Protein 7X8U (pdb70)

InterPro domains:
  IPR002182 NB-ARC [PF00931] (538-708)
  IPR027417 P-loop containing nucleoside triphosphate hydrolase [G3DSA:3.40.50.300] (518-683)
  IPR027417 P-loop containing nucleoside triphosphate hydrolase [SSF52540] (520-788)
  IPR032675 Leucine-rich repeat domain superfamily [G3DSA:3.80.10.10] (896-1218)
  IPR036388 Winged helix-like DNA-binding domain superfamily [G3DSA:1.10.10.10] (774-867)
  IPR038005 Virus X resistance protein-like, coiled-coil domain [cd14798] (388-504)
  IPR042197 Apoptotic protease-activating factors, helical domain [G3DSA:1.10.8.430] (689-773)
  IPR044974 Disease resistance protein, plants [PTHR23155] (418-1189)
  IPR055414 Disease resistance R13L4/SHOC-2-like, LRR domain [PF23598] (918-1209)
  IPR058922 Disease resistance protein, winged helix domain [PF23559] (791-862)

Structure (mmCIF, N/CA/C/O backbone):
data_7X8U
#
_entry.id   7X8U
#
_cell.length_a   81.530
_cell.length_b   81.530
_cell.length_c   98.445
_cell.angle_alpha   90.000
_cell.angle_beta   90.000
_cell.angle_gamma   120.000
#
_symmetry.space_group_name_H-M   'P 31 1 2'
#
loop_
_atom_site.group_PDB
_atom_site.id
_atom_site.type_symbol
_atom_site.label_atom_id
_atom_site.label_alt_id
_atom_site.label_comp_id
_atom_site.label_asym_id
_atom_site.label_entity_id
_atom_site.label_seq_id
_atom_site.pdbx_PDB_ins_code
_atom_site.Cartn_x
_atom_site.Cartn_y
_atom_site.Cartn_z
_atom_site.occupancy
_atom_site.B_iso_or_equiv
_atom_site.auth_seq_id
_atom_site.auth_comp_id
_atom_site.auth_asym_id
_atom_site.auth_atom_id
_atom_site.pdbx_PDB_model_num
ATOM 1 N N . SER A 1 1 ? 9.87100 -34.47300 -3.24000 1.000 95.43517 5 SER A N 1
ATOM 2 C CA . SER A 1 1 ? 9.81100 -34.65200 -1.79800 1.000 95.04604 5 SER A CA 1
ATOM 3 C C . SER A 1 1 ? 11.20900 -34.81900 -1.22700 1.000 94.88353 5 SER A C 1
ATOM 4 O O . SER A 1 1 ? 11.38200 -35.35300 -0.13600 1.000 95.26044 5 SER A O 1
ATOM 7 N N . MET A 1 2 ? 12.20700 -34.35300 -1.97400 1.000 98.93312 6 MET A N 1
ATOM 8 C CA . MET A 1 2 ? 13.59200 -34.52700 -1.55300 1.000 95.08492 6 MET A CA 1
ATOM 9 C C . MET A 1 2 ? 13.98500 -33.49600 -0.50300 1.000 94.20702 6 MET A C 1
ATOM 10 O O . MET A 1 2 ? 14.44100 -33.84700 0.59000 1.000 84.38774 6 MET A O 1
ATOM 15 N N . ALA A 1 3 ? 13.80900 -32.21300 -0.82200 1.000 95.33325 7 ALA A N 1
ATOM 16 C CA . ALA A 1 3 ? 14.22500 -31.15900 0.09400 1.000 83.51900 7 ALA A CA 1
ATOM 17 C C . ALA A 1 3 ? 13.39700 -31.16200 1.36700 1.000 76.57034 7 ALA A C 1
ATOM 18 O O . ALA A 1 3 ? 13.86200 -30.68200 2.40400 1.000 80.97608 7 ALA A O 1
ATOM 20 N N . GLU A 1 4 ? 12.17700 -31.69200 1.31100 1.000 70.69728 8 GLU A N 1
ATOM 21 C CA . GLU A 1 4 ? 11.36600 -31.79000 2.51700 1.000 75.88340 8 GLU A CA 1
ATOM 22 C C . GLU A 1 4 ? 12.01600 -32.71600 3.53100 1.000 80.51700 8 GLU A C 1
ATOM 23 O O . GLU A 1 4 ? 12.02200 -32.43200 4.73300 1.000 79.94909 8 GLU A O 1
ATOM 29 N N . ASN A 1 5 ? 12.56900 -33.83500 3.06200 1.000 82.09849 9 ASN A N 1
ATOM 30 C CA . ASN A 1 5 ? 13.24400 -34.76300 3.96000 1.000 79.39217 9 ASN A CA 1
ATOM 31 C C . ASN A 1 5 ? 14.43100 -34.09800 4.63800 1.000 79.18676 9 ASN A C 1
ATOM 32 O O . ASN A 1 5 ? 14.59400 -34.18600 5.86000 1.000 81.03114 9 ASN A O 1
ATOM 37 N N . GLU A 1 6 ? 15.27600 -33.42600 3.85600 1.000 69.97954 10 GLU A N 1
ATOM 38 C CA . GLU A 1 6 ? 16.45200 -32.78400 4.42800 1.000 74.07893 10 GLU A CA 1
ATOM 39 C C . GLU A 1 6 ? 16.06800 -31.66300 5.37900 1.000 83.90402 10 GLU A C 1
ATOM 40 O O . GLU A 1 6 ? 16.70500 -31.48900 6.42400 1.000 84.14893 10 GLU A O 1
ATOM 46 N N . ILE A 1 7 ? 15.02000 -30.91300 5.05100 1.000 78.32568 11 ILE A N 1
ATOM 47 C CA . ILE A 1 7 ? 14.56300 -29.85100 5.93500 1.000 74.12039 11 ILE A CA 1
ATOM 48 C C . ILE A 1 7 ? 14.05500 -30.43300 7.24600 1.000 74.25375 11 ILE A C 1
ATOM 49 O O . ILE A 1 7 ? 14.39500 -29.95000 8.33000 1.000 71.22763 11 ILE A O 1
ATOM 54 N N . GLU A 1 8 ? 13.23400 -31.48000 7.16900 1.000 75.03577 12 GLU A N 1
ATOM 55 C CA . GLU A 1 8 ? 12.69000 -32.07200 8.38200 1.000 79.20687 12 GLU A CA 1
ATOM 56 C C . GLU A 1 8 ? 13.78400 -32.68300 9.24100 1.000 83.63712 12 GLU A C 1
ATOM 57 O O . GLU A 1 8 ? 13.71600 -32.61600 10.47200 1.000 82.81878 12 GLU A O 1
ATOM 63 N N . GLU A 1 9 ? 14.81200 -33.25400 8.62200 1.000 82.44715 13 GLU A N 1
ATOM 64 C CA . GLU A 1 9 ? 15.88200 -33.82900 9.42100 1.000 82.59465 13 GLU A CA 1
ATOM 65 C C . GLU A 1 9 ? 16.78300 -32.76100 10.02300 1.000 79.89441 13 GLU A C 1
ATOM 66 O O . GLU A 1 9 ? 17.27400 -32.93700 11.14100 1.000 82.99790 13 GLU A O 1
ATOM 72 N N . MET A 1 10 ? 16.99400 -31.64200 9.33000 1.000 81.51897 14 MET A N 1
ATOM 73 C CA . MET A 1 10 ? 17.70800 -30.53900 9.96200 1.000 73.89810 14 MET A CA 1
ATOM 74 C C . MET A 1 10 ? 16.89800 -29.95300 11.11100 1.000 75.98928 14 MET A C 1
ATOM 75 O O . MET A 1 10 ? 17.46000 -29.54800 12.13400 1.000 79.10168 14 MET A O 1
ATOM 80 N N . LEU A 1 11 ? 15.57400 -29.92200 10.97100 1.000 70.98747 15 LEU A N 1
ATOM 81 C CA . LEU A 1 11 ? 14.73300 -29.47300 12.07300 1.000 67.79227 15 LEU A CA 1
ATOM 82 C C . LEU A 1 11 ? 14.83400 -30.42100 13.25900 1.000 79.36538 15 LEU A C 1
ATOM 83 O O . LEU A 1 11 ? 14.89600 -29.98200 14.41100 1.000 82.48374 15 LEU A O 1
ATOM 88 N N . GLU A 1 12 ? 14.85200 -31.72800 12.99400 1.000 87.63163 16 GLU A N 1
ATOM 89 C CA . GLU A 1 12 ? 14.99800 -32.69900 14.07400 1.000 89.12311 16 GLU A CA 1
ATOM 90 C C . GLU A 1 12 ? 16.35900 -32.57500 14.74600 1.000 78.98580 16 GLU A C 1
ATOM 91 O O . GLU A 1 12 ? 16.47100 -32.70300 15.97000 1.000 76.34746 16 GLU A O 1
ATOM 97 N N . HIS A 1 13 ? 17.40500 -32.32400 13.96000 1.000 70.70286 17 HIS A N 1
ATOM 98 C CA . HIS A 1 13 ? 18.72700 -32.11700 14.53800 1.000 77.93963 17 HIS A CA 1
ATOM 99 C C . HIS A 1 13 ? 18.75100 -30.88300 15.42500 1.000 87.56742 17 HIS A C 1
ATOM 100 O O . HIS A 1 13 ? 19.33200 -30.90400 16.51400 1.000 88.18157 17 HIS A O 1
ATOM 107 N N . LEU A 1 14 ? 18.13500 -29.79100 14.97100 1.000 87.53913 18 LEU A N 1
ATOM 108 C CA . LEU A 1 14 ? 18.07500 -28.59200 15.79600 1.000 80.03423 18 LEU A CA 1
ATOM 109 C C . LEU A 1 14 ? 17.25700 -28.82800 17.05600 1.000 81.57589 18 LEU A C 1
ATOM 110 O O . LEU A 1 14 ? 17.58400 -28.28800 18.11700 1.000 86.58966 18 LEU A O 1
ATOM 115 N N . ARG A 1 15 ? 16.20300 -29.63700 16.96200 1.000 80.68365 19 ARG A N 1
ATOM 116 C CA . ARG A 1 15 ? 15.42300 -29.97700 18.14500 1.000 85.83989 19 ARG A CA 1
ATOM 117 C C . ARG A 1 15 ? 16.25700 -30.77200 19.13700 1.000 89.21058 19 ARG A C 1
ATOM 118 O O . ARG A 1 15 ? 16.19300 -30.53500 20.34800 1.000 90.06107 19 ARG A O 1
ATOM 126 N N . ARG A 1 16 ? 17.04300 -31.72500 18.64000 1.000 90.34270 20 ARG A N 1
ATOM 127 C CA . ARG A 1 16 ? 17.93200 -32.48100 19.51200 1.000 94.32958 20 ARG A CA 1
ATOM 128 C C . ARG A 1 16 ? 18.96600 -31.57000 20.16000 1.000 91.79047 20 ARG A C 1
ATOM 129 O O . ARG A 1 16 ? 19.26200 -31.70300 21.35200 1.000 95.74519 20 ARG A O 1
ATOM 137 N N . ILE A 1 17 ? 19.52100 -30.63500 19.39000 1.000 89.79239 21 ILE A N 1
ATOM 138 C CA . ILE A 1 17 ? 20.50200 -29.70100 19.93100 1.000 91.16992 21 ILE A CA 1
ATOM 139 C C . ILE A 1 17 ? 19.87700 -28.81500 20.99800 1.000 92.29639 21 ILE A C 1
ATOM 140 O O . ILE A 1 17 ? 20.53500 -28.45500 21.98100 1.000 94.69413 21 ILE A O 1
ATOM 145 N N . LYS A 1 18 ? 18.60700 -28.45400 20.83800 1.000 85.83891 22 LYS A N 1
ATOM 146 C CA . LYS A 1 18 ? 17.94100 -27.67200 21.87200 1.000 87.13415 22 LYS A CA 1
ATOM 147 C C . LYS A 1 18 ? 17.59500 -28.54100 23.07300 1.000 89.80484 22 LYS A C 1
ATOM 148 O O . LYS A 1 18 ? 17.88600 -28.17800 24.21800 1.000 86.57823 22 LYS A O 1
ATOM 154 N N . SER A 1 19 ? 16.98900 -29.70100 22.83200 1.000 97.52963 23 SER A N 1
ATOM 155 C CA . SER A 1 19 ? 16.61000 -30.59300 23.91900 1.000 94.97438 23 SER A CA 1
ATOM 156 C C . SER A 1 19 ? 17.84500 -31.24300 24.51800 1.000 101.23242 23 SER A C 1
ATOM 157 O O . SER A 1 19 ? 18.25700 -32.32300 24.08700 1.000 116.08183 23 SER A O 1
ATOM 160 N N . GLY A 1 20 ? 18.44400 -30.59200 25.50600 1.000 101.87305 24 GLY A N 1
ATOM 161 C CA . GLY A 1 20 ? 19.62600 -31.12800 26.14500 1.000 104.20544 24 GLY A CA 1
ATOM 162 C C . GLY A 1 20 ? 20.90400 -30.52900 25.60400 1.000 106.64386 24 GLY A C 1
ATOM 163 O O . GLY A 1 20 ? 21.12400 -30.50900 24.39100 1.000 99.02127 24 GLY A O 1
ATOM 164 N N . GLY A 1 21 ? 21.75700 -30.04200 26.49700 1.000 110.92411 25 GLY A N 1
ATOM 165 C CA . GLY A 1 21 ? 22.99500 -29.41600 26.08600 1.000 106.05725 25 GLY A CA 1
ATOM 166 C C . GLY A 1 21 ? 23.07300 -27.97000 26.52000 1.000 104.82847 25 GLY A C 1
ATOM 167 O O . GLY A 1 21 ? 22.08900 -27.23400 26.41800 1.000 98.46222 25 GLY A O 1
ATOM 168 N N . ASP A 1 22 ? 24.23100 -27.55500 27.02200 1.000 115.12413 26 ASP A N 1
ATOM 169 C CA . ASP A 1 22 ? 24.39800 -26.17400 27.44200 1.000 111.23149 26 ASP A CA 1
ATOM 170 C C . ASP A 1 22 ? 24.65700 -25.28700 26.23500 1.000 110.36054 26 ASP A C 1
ATOM 171 O O . ASP A 1 22 ? 25.66000 -25.44100 25.53400 1.000 111.46879 26 ASP A O 1
ATOM 176 N N . LEU A 1 23 ? 23.74200 -24.35700 25.99900 1.000 108.10644 27 LEU A N 1
ATOM 177 C CA . LEU A 1 23 ? 23.89600 -23.35300 24.96200 1.000 103.59023 27 LEU A CA 1
ATOM 178 C C . LEU A 1 23 ? 23.31900 -22.05600 25.49100 1.000 95.49660 27 LEU A C 1
ATOM 179 O O . LEU A 1 23 ? 22.23200 -22.06000 26.07300 1.000 92.80824 27 LEU A O 1
ATOM 184 N N . ASP A 1 24 ? 24.05600 -20.96500 25.30900 1.000 96.88279 28 ASP A N 1
ATOM 185 C CA . ASP A 1 24 ? 23.59400 -19.65900 25.74900 1.000 103.19764 28 ASP A CA 1
ATOM 186 C C . ASP A 1 24 ? 22.23600 -19.36000 25.13500 1.000 100.28707 28 ASP A C 1
ATOM 187 O O . ASP A 1 24 ? 21.90400 -19.89000 24.07100 1.000 100.13032 28 ASP A O 1
ATOM 192 N N . TRP A 1 25 ? 21.43900 -18.53300 25.81000 1.000 92.24399 29 TRP A N 1
ATOM 193 C CA . TRP A 1 25 ? 20.14000 -18.16500 25.26500 1.000 91.30372 29 TRP A CA 1
ATOM 194 C C . TRP A 1 25 ? 20.28300 -17.59700 23.86200 1.000 92.24949 29 TRP A C 1
ATOM 195 O O . TRP A 1 25 ? 19.48700 -17.91300 22.97200 1.000 89.95131 29 TRP A O 1
ATOM 206 N N . LEU A 1 26 ? 21.31400 -16.77900 23.64200 1.000 88.52245 30 LEU A N 1
ATOM 207 C CA . LEU A 1 26 ? 21.50300 -16.13100 22.35100 1.000 93.96508 30 LEU A CA 1
ATOM 208 C C . LEU A 1 26 ? 21.69800 -17.15100 21.24100 1.000 92.16451 30 LEU A C 1
ATOM 209 O O . LEU A 1 26 ? 21.15200 -16.99200 20.14000 1.000 92.25094 30 LEU A O 1
ATOM 214 N N . ASP A 1 27 ? 22.47200 -18.19900 21.51200 1.000 91.05410 31 ASP A N 1
ATOM 215 C CA . ASP A 1 27 ? 22.71000 -19.21800 20.50400 1.000 91.83466 31 ASP A CA 1
ATOM 216 C C . ASP A 1 27 ? 21.41300 -19.89800 20.09800 1.000 87.33156 31 ASP A C 1
ATOM 217 O O . ASP A 1 27 ? 21.14700 -20.07800 18.90600 1.000 88.01791 31 ASP A O 1
ATOM 222 N N . ILE A 1 28 ? 20.56900 -20.25400 21.06700 1.000 83.88355 32 ILE A N 1
ATOM 223 C CA . ILE A 1 28 ? 19.31900 -20.90000 20.68600 1.000 82.28505 32 ILE A CA 1
ATOM 224 C C . ILE A 1 28 ? 18.32300 -19.91200 20.11000 1.000 83.90197 32 ILE A C 1
ATOM 225 O O . ILE A 1 28 ? 17.38800 -20.32800 19.42400 1.000 85.93584 32 ILE A O 1
ATOM 230 N N . LEU A 1 29 ? 18.51000 -18.61100 20.33200 1.000 84.13736 33 LEU A N 1
ATOM 231 C CA . LEU A 1 29 ? 17.71500 -17.63400 19.59900 1.000 80.77465 33 LEU A CA 1
ATOM 232 C C . LEU A 1 29 ? 18.08600 -17.63700 18.12400 1.000 76.90350 33 LEU A C 1
ATOM 233 O O . LEU A 1 29 ? 17.20600 -17.62000 17.25200 1.000 80.47015 33 LEU A O 1
ATOM 238 N N . ARG A 1 30 ? 19.38500 -17.64900 17.82700 1.000 79.72774 34 ARG A N 1
ATOM 239 C CA . ARG A 1 30 ? 19.81400 -17.83100 16.44200 1.000 80.60656 34 ARG A CA 1
ATOM 240 C C . ARG A 1 30 ? 19.27400 -19.13800 15.87300 1.000 78.24071 34 ARG A C 1
ATOM 241 O O . ARG A 1 30 ? 18.87800 -19.20400 14.70300 1.000 75.54317 34 ARG A O 1
ATOM 249 N N . ILE A 1 31 ? 19.24400 -20.18800 16.69300 1.000 74.32077 35 ILE A N 1
ATOM 250 C CA . ILE A 1 31 ? 18.72200 -21.47700 16.24700 1.000 71.58284 35 ILE A CA 1
ATOM 251 C C . ILE A 1 31 ? 17.23900 -21.37300 15.92000 1.000 74.98732 35 ILE A C 1
ATOM 252 O O . ILE A 1 31 ? 16.76000 -21.94900 14.93600 1.000 75.78146 35 ILE A O 1
ATOM 257 N N . GLU A 1 32 ? 16.48700 -20.64600 16.74700 1.000 77.39342 36 GLU A N 1
ATOM 258 C CA . GLU A 1 32 ? 15.06700 -20.44600 16.48900 1.000 72.23486 36 GLU A CA 1
ATOM 259 C C . GLU A 1 32 ? 14.84800 -19.69200 15.18800 1.000 61.85275 36 GLU A C 1
ATOM 260 O O . GLU A 1 32 ? 13.97600 -20.05200 14.39000 1.000 63.45025 36 GLU A O 1
ATOM 266 N N . GLU A 1 33 ? 15.61800 -18.62700 14.96900 1.000 60.92187 37 GLU A N 1
ATOM 267 C CA . GLU A 1 33 ? 15.51000 -17.90000 13.70900 1.000 73.74854 37 GLU A CA 1
ATOM 268 C C . GLU A 1 33 ? 15.80000 -18.81300 12.52900 1.000 73.35087 37 GLU A C 1
ATOM 269 O O . GLU A 1 33 ? 15.09200 -18.78200 11.51400 1.000 72.99033 37 GLU A O 1
ATOM 275 N N . LEU A 1 34 ? 16.83400 -19.64300 12.65100 1.000 68.97199 38 LEU A N 1
ATOM 276 C CA . LEU A 1 34 ? 17.17800 -20.54800 11.56400 1.000 62.08537 38 LEU A CA 1
ATOM 277 C C . LEU A 1 34 ? 16.05900 -21.54200 11.28900 1.000 65.02428 38 LEU A C 1
ATOM 278 O O . LEU A 1 34 ? 15.73100 -21.80500 10.12900 1.000 65.83236 38 LEU A O 1
ATOM 283 N N . GLU A 1 35 ? 15.45900 -22.11000 12.33200 1.000 59.63752 39 GLU A N 1
ATOM 284 C CA . GLU A 1 35 ? 14.39900 -23.07500 12.07200 1.000 63.23813 39 GLU A CA 1
ATOM 285 C C . GLU A 1 35 ? 13.12600 -22.40500 11.57500 1.000 71.07949 39 GLU A C 1
ATOM 286 O O . GLU A 1 35 ? 12.34900 -23.04100 10.85800 1.000 68.68244 39 GLU A O 1
ATOM 292 N N . MET A 1 36 ? 12.91400 -21.12900 11.89200 1.000 72.83562 40 MET A N 1
ATOM 293 C CA . MET A 1 36 ? 11.83500 -20.38700 11.24700 1.000 62.45735 40 MET A CA 1
ATOM 294 C C . MET A 1 36 ? 12.09300 -20.24900 9.75300 1.000 64.48607 40 MET A C 1
ATOM 295 O O . MET A 1 36 ? 11.19900 -20.48000 8.92700 1.000 66.59032 40 MET A O 1
ATOM 300 N N . VAL A 1 37 ? 13.31800 -19.85900 9.39700 1.000 61.68647 41 VAL A N 1
ATOM 301 C CA . VAL A 1 37 ? 13.73200 -19.81200 7.99500 1.000 60.21664 41 VAL A CA 1
ATOM 302 C C . VAL A 1 37 ? 13.46800 -21.15100 7.32000 1.000 62.24269 41 VAL A C 1
ATOM 303 O O . VAL A 1 37 ? 12.96600 -21.22500 6.19100 1.000 63.69542 41 VAL A O 1
ATOM 307 N N . LEU A 1 38 ? 13.80500 -22.23300 8.01600 1.000 63.65218 42 LEU A N 1
ATOM 308 C CA . LEU A 1 38 ? 13.66000 -23.55900 7.43400 1.000 61.77340 42 LEU A CA 1
ATOM 309 C C . LEU A 1 38 ? 12.19700 -23.93400 7.25700 1.000 60.91696 42 LEU A C 1
ATOM 310 O O . LEU A 1 38 ? 11.83900 -24.58800 6.27900 1.000 61.92023 42 LEU A O 1
ATOM 315 N N . ARG A 1 39 ? 11.33300 -23.52900 8.18500 1.000 61.01481 43 ARG A N 1
ATOM 316 C CA . ARG A 1 39 ? 9.90800 -23.78900 8.00300 1.000 67.23188 43 ARG A CA 1
ATOM 317 C C . ARG A 1 39 ? 9.35000 -23.02500 6.80900 1.000 65.15109 43 ARG A C 1
ATOM 318 O O . ARG A 1 39 ? 8.53200 -23.56200 6.04300 1.000 72.09099 43 ARG A O 1
ATOM 326 N N . VAL A 1 40 ? 9.78700 -21.78100 6.62500 1.000 57.94389 44 VAL A N 1
ATOM 327 C CA . VAL A 1 40 ? 9.36700 -21.01400 5.45500 1.000 64.89748 44 VAL A CA 1
ATOM 328 C C . VAL A 1 40 ? 9.77700 -21.73400 4.17800 1.000 60.40462 44 VAL A C 1
ATOM 329 O O . VAL A 1 40 ? 8.95600 -21.99100 3.28500 1.000 63.46669 44 VAL A O 1
ATOM 333 N N . PHE A 1 41 ? 11.06000 -22.06700 4.07400 1.000 59.05765 45 PHE A N 1
ATOM 334 C CA . PHE A 1 41 ? 11.53200 -22.75400 2.88100 1.000 63.60780 45 PHE A CA 1
ATOM 335 C C . PHE A 1 41 ? 10.87700 -24.11500 2.72500 1.000 61.67620 45 PHE A C 1
ATOM 336 O O . PHE A 1 41 ? 10.72800 -24.60500 1.60500 1.000 62.47117 45 PHE A O 1
ATOM 344 N N . ARG A 1 42 ? 10.45700 -24.73000 3.82700 1.000 61.79772 46 ARG A N 1
ATOM 345 C CA . ARG A 1 42 ? 9.74200 -25.99200 3.73900 1.000 64.48005 46 ARG A CA 1
ATOM 346 C C . ARG A 1 42 ? 8.41600 -25.81000 3.03500 1.000 66.11157 46 ARG A C 1
ATOM 347 O O . ARG A 1 42 ? 8.04600 -26.60600 2.16700 1.000 74.83720 46 ARG A O 1
ATOM 355 N N . THR A 1 43 ? 7.67900 -24.76600 3.41000 1.000 72.82118 47 THR A N 1
ATOM 356 C CA . THR A 1 43 ? 6.44700 -24.45200 2.69300 1.000 69.14705 47 THR A CA 1
ATOM 357 C C . THR A 1 43 ? 6.72400 -24.19700 1.21800 1.000 67.87248 47 THR A C 1
ATOM 358 O O . THR A 1 43 ? 5.99400 -24.68600 0.34400 1.000 63.88383 47 THR A O 1
ATOM 362 N N . PHE A 1 44 ? 7.78300 -23.44000 0.92800 1.000 64.17089 48 PHE A N 1
ATOM 363 C CA . PHE A 1 44 ? 8.14500 -23.17800 -0.46200 1.000 65.55770 48 PHE A CA 1
ATOM 364 C C . PHE A 1 44 ? 8.34600 -24.47500 -1.23600 1.000 73.69732 48 PHE A C 1
ATOM 365 O O . PHE A 1 44 ? 7.75600 -24.67400 -2.30200 1.000 75.31691 48 PHE A O 1
ATOM 373 N N . THR A 1 45 ? 9.17900 -25.37400 -0.71300 1.000 77.03484 49 THR A N 1
ATOM 374 C CA . THR A 1 45 ? 9.42000 -26.63800 -1.40300 1.000 74.61055 49 THR A CA 1
ATOM 375 C C . THR A 1 45 ? 8.15700 -27.47800 -1.50500 1.000 71.35263 49 THR A C 1
ATOM 376 O O . THR A 1 45 ? 7.98400 -28.21200 -2.48100 1.000 82.37927 49 THR A O 1
ATOM 380 N N . LYS A 1 46 ? 7.27300 -27.39500 -0.51500 1.000 64.66264 50 LYS A N 1
ATOM 381 C CA . LYS A 1 46 ? 6.03300 -28.15400 -0.58900 1.000 69.37554 50 LYS A CA 1
ATOM 382 C C . LYS A 1 46 ? 5.14600 -27.66600 -1.72200 1.000 77.51307 50 LYS A C 1
ATOM 383 O O . LYS A 1 46 ? 4.50000 -28.47900 -2.39100 1.000 77.45139 50 LYS A O 1
ATOM 389 N N . TYR A 1 47 ? 5.10600 -26.35200 -1.96400 1.000 83.83278 51 TYR A N 1
ATOM 390 C CA . TYR A 1 47 ? 4.21400 -25.80100 -2.97700 1.000 70.59880 51 TYR A CA 1
ATOM 391 C C . TYR A 1 47 ? 4.96500 -25.14500 -4.12900 1.000 77.70805 51 TYR A C 1
ATOM 392 O O . TYR A 1 47 ? 4.44000 -24.21800 -4.74800 1.000 80.20803 51 TYR A O 1
ATOM 401 N N . ASN A 1 48 ? 6.17500 -25.60600 -4.44200 1.000 83.68194 52 ASN A N 1
ATOM 402 C CA . ASN A 1 48 ? 6.92000 -25.01300 -5.54500 1.000 78.82202 52 ASN A CA 1
ATOM 403 C C . ASN A 1 48 ? 6.38800 -25.44200 -6.90400 1.000 83.20317 52 ASN A C 1
ATOM 404 O O . ASN A 1 48 ? 6.54400 -24.70000 -7.87800 1.000 89.83788 52 ASN A O 1
ATOM 409 N N . ASP A 1 49 ? 5.76100 -26.61400 -6.99700 1.000 87.97360 53 ASP A N 1
ATOM 410 C CA . ASP A 1 49 ? 5.26900 -27.08000 -8.28600 1.000 85.09359 53 ASP A CA 1
ATOM 411 C C . ASP A 1 49 ? 4.13100 -26.22500 -8.81800 1.000 88.86508 53 ASP A C 1
ATOM 412 O O . ASP A 1 49 ? 3.77100 -26.35700 -9.99000 1.000 92.79413 53 ASP A O 1
ATOM 417 N N . VAL A 1 50 ? 3.55000 -25.35900 -7.98600 1.000 92.26172 54 VAL A N 1
ATOM 418 C CA . VAL A 1 50 ? 2.49700 -24.45800 -8.42900 1.000 88.17721 54 VAL A CA 1
ATOM 419 C C . VAL A 1 50 ? 2.96500 -23.01700 -8.51500 1.000 81.46258 54 VAL A C 1
ATOM 420 O O . VAL A 1 50 ? 2.18900 -22.15000 -8.93000 1.000 84.55773 54 VAL A O 1
ATOM 424 N N . LEU A 1 51 ? 4.20600 -22.73100 -8.13600 1.000 80.13113 55 LEU A N 1
ATOM 425 C CA . LEU A 1 51 ? 4.77900 -21.40000 -8.31500 1.000 81.54885 55 LEU A CA 1
ATOM 426 C C . LEU A 1 51 ? 5.36900 -21.34900 -9.71300 1.000 89.13863 55 LEU A C 1
ATOM 427 O O . LEU A 1 51 ? 6.56400 -21.55600 -9.91500 1.000 93.81360 55 LEU A O 1
ATOM 432 N N . LEU A 1 52 ? 4.51900 -21.06400 -10.69300 1.000 96.32172 56 LEU A N 1
ATOM 433 C CA . LEU A 1 52 ? 4.91300 -21.09900 -12.09700 1.000 100.39002 56 LEU A CA 1
ATOM 434 C C . LEU A 1 52 ? 5.01500 -19.69000 -12.65500 1.000 99.21566 56 LEU A C 1
ATOM 435 O O . LEU A 1 52 ? 3.98800 -19.08400 -12.99300 1.000 93.68147 56 LEU A O 1
ATOM 440 N N . PRO A 1 53 ? 6.21000 -19.12100 -12.76900 1.000 103.07374 57 PRO A N 1
ATOM 441 C CA . PRO A 1 53 ? 6.35100 -17.86400 -13.50500 1.000 111.10962 57 PRO A CA 1
ATOM 442 C C . PRO A 1 53 ? 6.14300 -18.08500 -14.99400 1.000 121.88277 57 PRO A C 1
ATOM 443 O O . PRO A 1 53 ? 6.20400 -19.20700 -15.50000 1.000 123.54540 57 PRO A O 1
ATOM 447 N N . ASP A 1 54 ? 5.89500 -16.98600 -15.70100 1.000 127.66615 58 ASP A N 1
ATOM 448 C CA . ASP A 1 54 ? 5.62600 -17.03300 -17.13200 1.000 135.00651 58 ASP A CA 1
ATOM 449 C C . ASP A 1 54 ? 6.88900 -17.04600 -17.97700 1.000 133.26122 58 ASP A C 1
ATOM 450 O O . ASP A 1 54 ? 7.02500 -17.89100 -18.86500 1.000 133.98871 58 ASP A O 1
ATOM 455 N N . SER A 1 55 ? 7.81700 -16.13100 -17.72300 1.000 133.48131 59 SER A N 1
ATOM 456 C CA . SER A 1 55 ? 9.08400 -16.06600 -18.43700 1.000 135.03580 59 SER A CA 1
ATOM 457 C C . SER A 1 55 ? 10.18000 -16.54700 -17.50100 1.000 138.93105 59 SER A C 1
ATOM 458 O O . SER A 1 55 ? 10.43000 -15.92200 -16.46700 1.000 137.38592 59 SER A O 1
ATOM 461 N N . LEU A 1 56 ? 10.83500 -17.65200 -17.86000 1.000 141.11526 60 LEU A N 1
ATOM 462 C CA . LEU A 1 56 ? 11.85300 -18.19200 -16.96700 1.000 138.59824 60 LEU A CA 1
ATOM 463 C C . LEU A 1 56 ? 13.06100 -17.27700 -16.82600 1.000 140.63769 60 LEU A C 1
ATOM 464 O O . LEU A 1 56 ? 13.93600 -17.56600 -16.00700 1.000 137.04477 60 LEU A O 1
ATOM 469 N N . VAL A 1 57 ? 13.14400 -16.18700 -17.59500 1.000 143.16106 61 VAL A N 1
ATOM 470 C CA . VAL A 1 57 ? 14.07800 -15.12000 -17.26500 1.000 143.50450 61 VAL A CA 1
ATOM 471 C C . VAL A 1 57 ? 13.72600 -14.47500 -15.93200 1.000 143.82510 61 VAL A C 1
ATOM 472 O O . VAL A 1 57 ? 14.62100 -13.99400 -15.22400 1.000 140.45174 61 VAL A O 1
ATOM 476 N N . GLU A 1 58 ? 12.44800 -14.48500 -15.54600 1.000 142.60489 62 GLU A N 1
ATOM 477 C CA . GLU A 1 58 ? 12.08600 -14.15500 -14.17400 1.000 139.94905 62 GLU A CA 1
ATOM 478 C C . GLU A 1 58 ? 12.56200 -15.23600 -13.21100 1.000 135.39324 62 GLU A C 1
ATOM 479 O O . GLU A 1 58 ? 12.96600 -14.93400 -12.08300 1.000 128.52331 62 GLU A O 1
ATOM 485 N N . LEU A 1 59 ? 12.53000 -16.50000 -13.64700 1.000 137.72539 63 LEU A N 1
ATOM 486 C CA . LEU A 1 59 ? 13.07100 -17.58100 -12.83000 1.000 135.42426 63 LEU A CA 1
ATOM 487 C C . LEU A 1 59 ? 14.56500 -17.40700 -12.60800 1.000 131.52585 63 LEU A C 1
ATOM 488 O O . LEU A 1 59 ? 15.08400 -17.81300 -11.56600 1.000 124.05547 63 LEU A O 1
ATOM 493 N N . THR A 1 60 ? 15.26800 -16.81000 -13.57100 1.000 132.65123 64 THR A N 1
ATOM 494 C CA . THR A 1 60 ? 16.69400 -16.55200 -13.41900 1.000 134.13905 64 THR A CA 1
ATOM 495 C C . THR A 1 60 ? 16.96000 -15.68300 -12.19800 1.000 134.48698 64 THR A C 1
ATOM 496 O O . THR A 1 60 ? 17.72900 -16.05200 -11.30200 1.000 130.64946 64 THR A O 1
ATOM 500 N N . LYS A 1 61 ? 16.31400 -14.52100 -12.14400 1.000 136.06087 65 LYS A N 1
ATOM 501 C CA . LYS A 1 61 ? 16.48800 -13.64000 -11.00400 1.000 135.58161 65 LYS A CA 1
ATOM 502 C C . LYS A 1 61 ? 15.86100 -14.18800 -9.73100 1.000 131.81738 65 LYS A C 1
ATOM 503 O O . LYS A 1 61 ? 16.36700 -13.89800 -8.64700 1.000 129.59572 65 LYS A O 1
ATOM 509 N N . ARG A 1 62 ? 14.79700 -14.99000 -9.82500 1.000 126.23653 66 ARG A N 1
ATOM 510 C CA . ARG A 1 62 ? 14.26200 -15.62900 -8.62600 1.000 120.46785 66 ARG A CA 1
ATOM 511 C C . ARG A 1 62 ? 15.27600 -16.59100 -8.02700 1.000 117.62879 66 ARG A C 1
ATOM 512 O O . ARG A 1 62 ? 15.46400 -16.63700 -6.80800 1.000 110.32743 66 ARG A O 1
ATOM 520 N N . ALA A 1 63 ? 15.92800 -17.38500 -8.87600 1.000 122.65576 67 ALA A N 1
ATOM 521 C CA . ALA A 1 63 ? 16.98000 -18.27300 -8.40400 1.000 116.50104 67 ALA A CA 1
ATOM 522 C C . ALA A 1 63 ? 18.14000 -17.48000 -7.83000 1.000 119.69266 67 ALA A C 1
ATOM 523 O O . ALA A 1 63 ? 18.70700 -17.85700 -6.80000 1.000 114.18916 67 ALA A O 1
ATOM 525 N N . LYS A 1 64 ? 18.50800 -16.37700 -8.48500 1.000 125.24304 68 LYS A N 1
ATOM 526 C CA . LYS A 1 64 ? 19.53800 -15.49500 -7.94200 1.000 126.62377 68 LYS A CA 1
ATOM 527 C C . LYS A 1 64 ? 19.17700 -15.03500 -6.53500 1.000 121.98691 68 LYS A C 1
ATOM 528 O O . LYS A 1 64 ? 19.99200 -15.12200 -5.60600 1.000 117.31425 68 LYS A O 1
ATOM 534 N N . LEU A 1 65 ? 17.95200 -14.53200 -6.37200 1.000 119.47516 69 LEU A N 1
ATOM 535 C CA . LEU A 1 65 ? 17.46800 -14.08700 -5.07200 1.000 118.18865 69 LEU A CA 1
ATOM 536 C C . LEU A 1 65 ? 17.54300 -15.20300 -4.04400 1.000 111.74917 69 LEU A C 1
ATOM 537 O O . LEU A 1 65 ? 18.10100 -15.02000 -2.96000 1.000 108.89091 69 LEU A O 1
ATOM 542 N N . ILE A 1 66 ? 16.96700 -16.36300 -4.36000 1.000 112.09846 70 ILE A N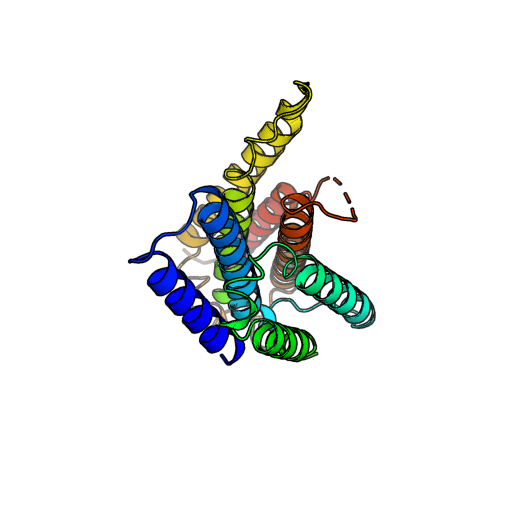 1
ATOM 543 C CA . ILE A 1 66 ? 16.93200 -17.46000 -3.39600 1.000 113.69024 70 ILE A CA 1
ATOM 544 C C . ILE A 1 66 ? 18.34100 -17.88500 -3.02300 1.000 109.47312 70 ILE A C 1
ATOM 545 O O . ILE A 1 66 ? 18.61500 -18.20700 -1.86100 1.000 103.35000 70 ILE A O 1
ATOM 550 N N . GLY A 1 67 ? 19.26200 -17.85200 -3.97900 1.000 103.31482 71 GLY A N 1
ATOM 551 C CA . GLY A 1 67 ? 20.63500 -18.21000 -3.71000 1.000 109.66603 71 GLY A CA 1
ATOM 552 C C . GLY A 1 67 ? 21.30900 -17.26200 -2.74600 1.000 110.30003 71 GLY A C 1
ATOM 553 O O . GLY A 1 67 ? 21.83800 -17.69300 -1.71500 1.000 103.79665 71 GLY A O 1
ATOM 554 N N . GLU A 1 68 ? 21.30200 -15.96700 -3.06600 1.000 111.37650 72 GLU A N 1
ATOM 555 C CA . GLU A 1 68 ? 21.95100 -15.02600 -2.16100 1.000 112.84737 72 GLU A CA 1
ATOM 556 C C . GLU A 1 68 ? 21.24400 -14.95400 -0.81600 1.000 107.92106 72 GLU A C 1
ATOM 557 O O . GLU A 1 68 ? 21.90100 -14.70700 0.19800 1.000 106.95250 72 GLU A O 1
ATOM 563 N N . ILE A 1 69 ? 19.94000 -15.22500 -0.77000 1.000 103.51873 73 ILE A N 1
ATOM 564 C CA . ILE A 1 69 ? 19.24300 -15.28000 0.51100 1.000 102.93317 73 ILE A CA 1
ATOM 565 C C . ILE A 1 69 ? 19.75000 -16.45300 1.33300 1.000 102.46396 73 ILE A C 1
ATOM 566 O O . ILE A 1 69 ? 20.22000 -16.28000 2.46000 1.000 98.44460 73 ILE A O 1
ATOM 571 N N . LEU A 1 70 ? 19.66500 -17.66400 0.77600 1.000 106.40088 74 LEU A N 1
ATOM 572 C CA . LEU A 1 70 ? 20.13100 -18.85300 1.48300 1.000 104.58067 74 LEU A CA 1
ATOM 573 C C . LEU A 1 70 ? 21.58100 -18.72000 1.91800 1.000 101.82090 74 LEU A C 1
ATOM 574 O O . LEU A 1 70 ? 21.97800 -19.25900 2.95700 1.000 89.39581 74 LEU A O 1
ATOM 579 N N . HIS A 1 71 ? 22.38800 -18.00300 1.14100 1.000 100.82750 75 HIS A N 1
ATOM 580 C CA . HIS A 1 71 ? 23.78300 -17.84900 1.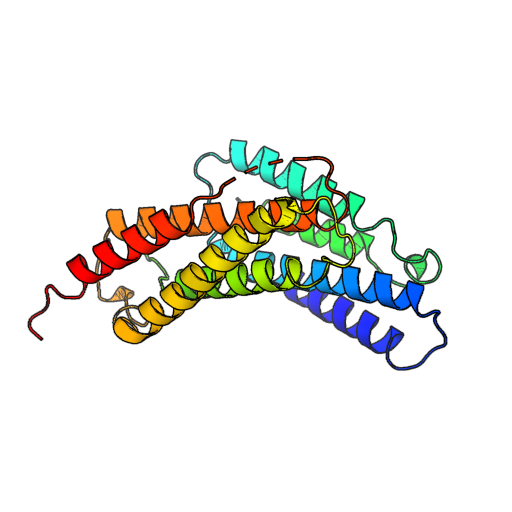52300 1.000 107.06968 75 HIS A CA 1
ATOM 581 C C . HIS A 1 71 ? 23.96400 -16.81700 2.62700 1.000 112.59516 75 HIS A C 1
ATOM 582 O O . HIS A 1 71 ? 24.76600 -17.03300 3.54000 1.000 114.12049 75 HIS A O 1
ATOM 589 N N . ARG A 1 72 ? 23.24100 -15.69700 2.56600 1.000 110.12772 76 ARG A N 1
ATOM 590 C CA . ARG A 1 72 ? 23.29200 -14.73200 3.65600 1.000 106.00636 76 ARG A CA 1
ATOM 591 C C . ARG A 1 72 ? 22.72900 -15.32100 4.94100 1.000 109.38093 76 ARG A C 1
ATOM 592 O O . ARG A 1 72 ? 23.12500 -14.91400 6.03900 1.000 107.13592 76 ARG A O 1
ATOM 600 N N . LEU A 1 73 ? 21.81500 -16.28500 4.82400 1.000 110.06558 77 LEU A N 1
ATOM 601 C CA . LEU A 1 73 ? 21.15900 -16.84300 5.99900 1.000 108.78384 77 LEU A CA 1
ATOM 602 C C . LEU A 1 73 ? 22.07000 -17.78800 6.75600 1.000 110.56824 77 LEU A C 1
ATOM 603 O O . LEU A 1 73 ? 21.94900 -17.91700 7.97900 1.000 105.55807 77 LEU A O 1
ATOM 608 N N . PHE A 1 74 ? 22.97800 -18.45600 6.05400 1.000 111.47444 78 PHE A N 1
ATOM 609 C CA . PHE A 1 74 ? 23.83000 -19.46600 6.67400 1.000 113.04914 78 PHE A CA 1
ATOM 610 C C . PHE A 1 74 ? 25.12500 -18.80300 7.14500 1.000 118.11831 78 PHE A C 1
ATOM 611 O O . PHE A 1 74 ? 26.23800 -19.23900 6.85100 1.000 125.28942 78 PHE A O 1
ATOM 619 N N . GLY A 1 75 ? 24.95500 -17.71100 7.88500 1.000 114.12929 79 GLY A N 1
ATOM 620 C CA . GLY A 1 75 ? 26.09100 -16.93200 8.33000 1.000 105.09672 79 GLY A CA 1
ATOM 621 C C . GLY A 1 75 ? 26.16800 -16.68100 9.82000 1.000 115.48066 79 GLY A C 1
ATOM 622 O O . GLY A 1 75 ? 27.26300 -16.51900 10.36600 1.000 112.51801 79 GLY A O 1
ATOM 623 N N . ARG A 1 76 ? 25.02000 -16.63600 10.49500 1.000 124.10827 80 ARG A N 1
ATOM 624 C CA . ARG A 1 76 ? 24.97800 -16.30800 11.91400 1.000 118.73521 80 ARG A CA 1
ATOM 625 C C . ARG A 1 76 ? 24.70000 -17.52300 12.78700 1.000 120.21873 80 ARG A C 1
ATOM 626 O O . ARG A 1 76 ? 24.53100 -17.37600 14.00300 1.000 116.55829 80 ARG A O 1
ATOM 634 N N . ILE A 1 77 ? 24.64800 -18.70900 12.19700 1.000 123.11882 81 ILE A N 1
ATOM 635 C CA . ILE A 1 77 ? 24.67500 -19.93900 12.99500 1.000 124.19175 81 ILE A CA 1
ATOM 636 C C . ILE A 1 77 ? 26.00100 -20.00400 13.74100 1.000 121.07180 81 ILE A C 1
ATOM 637 O O . ILE A 1 77 ? 27.03100 -19.58100 13.19000 1.000 115.47412 81 ILE A O 1
ATOM 642 N N . PRO A 1 78 ? 26.03000 -20.46100 14.98900 1.000 123.90881 82 PRO A N 1
ATOM 643 C CA . PRO A 1 78 ? 27.30600 -20.55400 15.70200 1.000 124.96768 82 PRO A CA 1
ATOM 644 C C . PRO A 1 78 ? 28.29600 -21.43600 14.95800 1.000 129.94057 82 PRO A C 1
ATOM 645 O O . PRO A 1 78 ? 27.97200 -22.54900 14.53800 1.000 127.25064 82 PRO A O 1
ATOM 649 N N . HIS A 1 79 ? 29.51800 -20.92300 14.79200 1.000 128.21777 83 HIS A N 1
ATOM 650 C CA . HIS A 1 79 ? 30.60200 -21.73200 14.24800 1.000 125.15164 83 HIS A CA 1
ATOM 651 C C . HIS A 1 79 ? 30.82600 -22.99500 15.06200 1.000 124.13471 83 HIS A C 1
ATOM 652 O O . HIS A 1 79 ? 31.43400 -23.94700 14.56300 1.000 121.27269 83 HIS A O 1
ATOM 659 N N . LYS A 1 80 ? 30.34800 -23.01500 16.30600 1.000 122.28959 84 LYS A N 1
ATOM 660 C CA . LYS A 1 80 ? 30.39500 -24.21600 17.12700 1.000 125.34586 84 LYS A CA 1
ATOM 661 C C . LYS A 1 80 ? 29.67200 -25.37300 16.44600 1.000 128.40098 84 LYS A C 1
ATOM 662 O O . LYS A 1 80 ? 30.26900 -26.41300 16.14700 1.000 125.64575 84 LYS A O 1
ATOM 668 N N . CYS A 1 81 ? 28.37700 -25.19800 16.18100 1.000 128.11779 85 CYS A N 1
ATOM 669 C CA . CYS A 1 81 ? 27.53700 -26.27000 15.67100 1.000 128.39065 85 CYS A CA 1
ATOM 670 C C . CYS A 1 81 ? 27.37000 -26.26000 14.15900 1.000 123.24361 85 CYS A C 1
ATOM 671 O O . CYS A 1 81 ? 26.95100 -27.27900 13.59900 1.000 120.85891 85 CYS A O 1
ATOM 674 N N . LYS A 1 82 ? 27.68200 -25.15300 13.48100 1.000 120.64337 86 LYS A N 1
ATOM 675 C CA . LYS A 1 82 ? 27.56400 -25.14200 12.02700 1.000 119.53955 86 LYS A CA 1
ATOM 676 C C . LYS A 1 82 ? 28.51900 -26.13800 11.39200 1.000 119.91786 86 LYS A C 1
ATOM 677 O O . LYS A 1 82 ? 28.25600 -26.63900 10.29400 1.000 117.30139 86 LYS A O 1
ATOM 683 N N . THR A 1 83 ? 29.63100 -26.43500 12.06300 1.000 123.29053 87 THR A N 1
ATOM 684 C CA . THR A 1 83 ? 30.51600 -27.49400 11.59900 1.000 123.80935 87 THR A CA 1
ATOM 685 C C . THR A 1 83 ? 29.84300 -28.85200 11.74300 1.000 121.54666 87 THR A C 1
ATOM 686 O O . THR A 1 83 ? 29.94200 -29.71200 10.86300 1.000 114.53160 87 THR A O 1
ATOM 690 N N . ASN A 1 84 ? 29.13900 -29.05100 12.85700 1.000 120.82213 88 ASN A N 1
ATOM 691 C CA . ASN A 1 84 ? 28.50100 -30.32600 13.15000 1.000 119.97866 88 ASN A CA 1
ATOM 692 C C . ASN A 1 84 ? 27.32100 -30.62600 12.23900 1.000 119.34008 88 ASN A C 1
ATOM 693 O O . ASN A 1 84 ? 26.90300 -31.78600 12.16200 1.000 116.89343 88 ASN A O 1
ATOM 698 N N . LEU A 1 85 ? 26.77300 -29.62700 11.55700 1.000 115.68717 89 LEU A N 1
ATOM 699 C CA . LEU A 1 85 ? 25.57700 -29.80700 10.75300 1.000 105.82426 89 LEU A CA 1
ATOM 700 C C . LEU A 1 85 ? 25.86900 -29.53200 9.28600 1.000 104.18656 89 LEU A C 1
ATOM 701 O O . LEU A 1 85 ? 26.65100 -28.64300 8.94000 1.000 101.39367 89 LEU A O 1
ATOM 706 N N . ASN A 1 86 ? 25.21800 -30.30900 8.42600 1.000 101.89270 90 ASN A N 1
ATOM 707 C CA . ASN A 1 86 ? 25.45200 -30.24000 6.99200 1.000 100.47878 90 ASN A CA 1
ATOM 708 C C . ASN A 1 86 ? 24.62500 -29.13800 6.35400 1.000 94.28367 90 ASN A C 1
ATOM 709 O O . ASN A 1 86 ? 23.75600 -29.41400 5.52300 1.000 93.01642 90 ASN A O 1
ATOM 714 N N . LEU A 1 87 ? 24.88700 -27.88800 6.73100 1.000 96.31895 91 LEU A N 1
ATOM 715 C CA . LEU A 1 87 ? 24.11400 -26.78600 6.17300 1.000 93.36334 91 LEU A CA 1
ATOM 716 C C . LEU A 1 87 ? 24.42200 -26.58600 4.69700 1.000 89.50165 91 LEU A C 1
ATOM 717 O O . LEU A 1 87 ? 23.51400 -26.35800 3.89600 1.000 90.25546 91 LEU A O 1
ATOM 722 N N . GLU A 1 88 ? 25.70000 -26.64800 4.32000 1.000 87.56641 92 GLU A N 1
ATOM 723 C CA . GLU A 1 88 ? 26.06200 -26.46900 2.91900 1.000 91.69031 92 GLU A CA 1
ATOM 724 C C . GLU A 1 88 ? 25.43200 -27.52700 2.02500 1.000 85.87453 92 GLU A C 1
ATOM 725 O O . GLU A 1 88 ? 25.04900 -27.22400 0.88900 1.000 86.39649 92 GLU A O 1
ATOM 731 N N . ARG A 1 89 ? 25.29100 -28.75200 2.52300 1.000 84.80088 93 ARG A N 1
ATOM 732 C CA . ARG A 1 89 ? 24.58600 -29.79200 1.78700 1.000 82.29604 93 ARG A CA 1
ATOM 733 C C . ARG A 1 89 ? 23.12400 -29.42500 1.57200 1.000 83.06568 93 ARG A C 1
ATOM 734 O O . ARG A 1 89 ? 22.59700 -29.57400 0.46300 1.000 79.13887 93 ARG A O 1
ATOM 742 N N . LEU A 1 90 ? 22.46100 -28.94700 2.62500 1.000 85.23300 94 LEU A N 1
ATOM 743 C CA . LEU A 1 90 ? 21.07100 -28.52700 2.50500 1.000 84.08575 94 LEU A CA 1
ATOM 744 C C . LEU A 1 90 ? 20.93200 -27.37200 1.52900 1.000 79.02584 94 LEU A C 1
ATOM 745 O O . LEU A 1 90 ? 19.98100 -27.32200 0.74300 1.000 77.57758 94 LEU A O 1
ATOM 750 N N . GLU A 1 91 ? 21.87600 -26.43500 1.56900 1.000 76.76472 95 GLU A N 1
ATOM 751 C CA . GLU A 1 91 ? 21.86000 -25.29900 0.65900 1.000 82.47428 95 GLU A CA 1
ATOM 752 C C . GLU A 1 91 ? 21.97800 -25.76200 -0.78400 1.000 89.23953 95 GLU A C 1
ATOM 753 O O . GLU A 1 91 ? 21.23200 -25.30900 -1.66000 1.000 87.90303 95 GLU A O 1
ATOM 759 N N . SER A 1 92 ? 22.92400 -26.66200 -1.05100 1.000 87.72242 96 SER A N 1
ATOM 760 C CA . SER A 1 92 ? 23.06900 -27.20500 -2.39600 1.000 85.32256 96 SER A CA 1
ATOM 761 C C . SER A 1 92 ? 21.79400 -27.90300 -2.84400 1.000 81.09746 96 SER A C 1
ATOM 762 O O . SER A 1 92 ? 21.33000 -27.71300 -3.97400 1.000 88.03237 96 SER A O 1
ATOM 765 N N . HIS A 1 93 ? 21.21200 -28.71700 -1.96300 1.000 81.90040 97 HIS A N 1
ATOM 766 C CA . HIS A 1 93 ? 19.97900 -29.41900 -2.29900 1.000 84.33719 97 HIS A CA 1
ATOM 767 C C . HIS A 1 93 ? 18.86600 -28.44200 -2.64800 1.000 84.74623 97 HIS A C 1
ATOM 768 O O . HIS A 1 93 ? 18.12900 -28.64000 -3.62000 1.000 84.51027 97 HIS A O 1
ATOM 775 N N . LEU A 1 94 ? 18.74100 -27.36700 -1.87000 1.000 87.59106 98 LEU A N 1
ATOM 776 C CA . LEU A 1 94 ? 17.65900 -26.41400 -2.09600 1.000 86.57817 98 LEU A CA 1
ATOM 777 C C . LEU A 1 94 ? 17.86300 -25.63400 -3.38800 1.000 89.33978 98 LEU A C 1
ATOM 778 O O . LEU A 1 94 ? 16.91100 -25.42900 -4.15300 1.000 90.03032 98 LEU A O 1
ATOM 783 N N . LEU A 1 95 ? 19.09100 -25.17800 -3.64300 1.000 80.49231 99 LEU A N 1
ATOM 784 C CA . LEU A 1 95 ? 19.37100 -24.50000 -4.90400 1.000 83.48687 99 LEU A CA 1
ATOM 785 C C . LEU A 1 95 ? 19.07100 -25.40700 -6.08600 1.000 87.32999 99 LEU A C 1
ATOM 786 O O . LEU A 1 95 ? 18.46800 -24.97700 -7.07300 1.000 94.65561 99 LEU A O 1
ATOM 791 N N . GLU A 1 96 ? 19.47200 -26.67700 -5.99900 1.000 91.92989 100 GLU A N 1
ATOM 792 C CA . GLU A 1 96 ? 19.17400 -27.60900 -7.08000 1.000 91.37423 100 GLU A CA 1
ATOM 793 C C . GLU A 1 96 ? 17.67700 -27.81500 -7.24500 1.000 88.80239 100 GLU A C 1
ATOM 794 O O . GLU A 1 96 ? 17.19100 -27.96900 -8.37000 1.000 91.66354 100 GLU A O 1
ATOM 800 N N . PHE A 1 97 ? 16.93100 -27.82100 -6.14400 1.000 88.59200 101 PHE A N 1
ATOM 801 C CA . PHE A 1 97 ? 15.49200 -28.01500 -6.23900 1.000 89.98665 101 PHE A CA 1
ATOM 802 C C . PHE A 1 97 ? 14.79200 -26.82100 -6.86400 1.000 96.04732 101 PHE A C 1
ATOM 803 O O . PHE A 1 97 ? 13.79300 -26.99600 -7.56800 1.000 99.47275 101 PHE A O 1
ATOM 811 N N . PHE A 1 98 ? 15.29100 -25.61000 -6.62100 1.000 98.72034 102 PHE A N 1
ATOM 812 C CA . PHE A 1 98 ? 14.58300 -24.40600 -7.03900 1.000 101.31280 102 PHE A CA 1
ATOM 813 C C . PHE A 1 98 ? 14.96000 -23.94000 -8.44000 1.000 103.99348 102 PHE A C 1
ATOM 814 O O . PHE A 1 98 ? 14.79200 -22.75800 -8.75800 1.000 115.44862 102 PHE A O 1
ATOM 822 N N . GLN A 1 99 ? 15.45200 -24.83400 -9.29200 1.000 108.84125 103 GLN A N 1
ATOM 823 C CA . GLN A 1 99 ? 15.61200 -24.53800 -10.71200 1.000 113.38645 103 GLN A CA 1
ATOM 824 C C . GLN A 1 99 ? 15.04100 -25.67200 -11.54900 1.000 117.37816 103 GLN A C 1
ATOM 825 O O . GLN A 1 99 ? 15.65200 -26.11700 -12.52500 1.000 125.05764 103 GLN A O 1
ATOM 831 N N . GLY A 1 100 ? 13.85600 -26.15300 -11.17800 1.000 119.92893 104 GLY A N 1
ATOM 832 C CA . GLY A 1 100 ? 13.25200 -27.29300 -11.83800 1.000 122.16675 104 GLY A CA 1
ATOM 833 C C . GLY A 1 100 ? 12.49600 -26.98700 -13.10900 1.000 131.20141 104 GLY A C 1
ATOM 834 O O . GLY A 1 100 ? 12.02200 -27.92200 -13.76200 1.000 136.77080 104 GLY A O 1
ATOM 835 N N . ASN A 1 101 ? 12.38800 -25.69900 -13.45000 1.000 135.29926 105 ASN A N 1
ATOM 836 C CA . ASN A 1 101 ? 11.66900 -25.26500 -14.67900 1.000 136.33704 105 ASN A CA 1
ATOM 837 C C . ASN A 1 101 ? 12.46000 -24.14000 -15.35600 1.000 137.68262 105 ASN A C 1
ATOM 838 O O . ASN A 1 101 ? 13.56900 -24.43700 -15.84300 1.000 134.99823 105 ASN A O 1
ATOM 843 N N . ASN A 1 112 ? -4.18600 -30.73100 -19.15000 1.000 137.08991 116 ASN A N 1
ATOM 844 C CA . ASN A 1 112 ? -4.96100 -29.55600 -18.77200 1.000 139.86382 116 ASN A CA 1
ATOM 845 C C . ASN A 1 112 ? -5.77900 -29.80500 -17.50900 1.000 139.58323 116 ASN A C 1
ATOM 846 O O . ASN A 1 112 ? -7.00800 -29.75600 -17.53700 1.000 136.56869 116 ASN A O 1
ATOM 851 N N . ASN A 1 113 ? -5.09400 -30.07600 -16.40400 1.000 133.93121 117 ASN A N 1
ATOM 852 C CA . ASN A 1 113 ? -5.72900 -30.24600 -15.10500 1.000 128.02122 117 ASN A CA 1
ATOM 853 C C . ASN A 1 113 ? -5.21600 -29.17700 -14.15200 1.000 123.19151 117 ASN A C 1
ATOM 854 O O . ASN A 1 113 ? -4.02100 -28.86400 -14.14700 1.000 123.30910 117 ASN A O 1
ATOM 859 N N . PHE A 1 114 ? -6.11700 -28.62900 -13.34500 1.000 116.28563 118 PHE A N 1
ATOM 860 C CA . PHE A 1 114 ? -5.79500 -27.56200 -12.40600 1.000 102.54534 118 PHE A CA 1
ATOM 861 C C . PHE A 1 114 ? -6.14500 -28.04200 -11.00600 1.000 97.20959 118 PHE A C 1
ATOM 862 O O . PHE A 1 114 ? -7.32100 -28.25000 -10.69300 1.000 98.19046 118 PHE A O 1
ATOM 870 N N . ASP A 1 115 ? -5.12600 -28.22800 -10.17000 1.000 91.78205 119 ASP A N 1
ATOM 871 C CA . ASP A 1 115 ? -5.33300 -28.65400 -8.78800 1.000 89.56652 119 ASP A CA 1
ATOM 872 C C . ASP A 1 115 ? -5.68200 -27.42100 -7.96600 1.000 93.19237 119 ASP A C 1
ATOM 873 O O . ASP A 1 115 ? -4.82300 -26.67300 -7.49500 1.000 96.20842 119 ASP A O 1
ATOM 878 N N . LEU A 1 116 ? -6.98000 -27.20800 -7.78900 1.000 91.56284 120 LEU A N 1
ATOM 879 C CA . LEU A 1 116 ? -7.44500 -25.98800 -7.15400 1.000 85.07907 120 LEU A CA 1
ATOM 880 C C . LEU A 1 116 ? -7.61300 -26.20200 -5.65700 1.000 86.17328 120 LEU A C 1
ATOM 881 O O . LEU A 1 116 ? -8.10400 -25.32500 -4.94500 1.000 93.07531 120 LEU A O 1
ATOM 886 N N . SER A 1 117 ? -7.17300 -27.34900 -5.15800 1.000 87.39231 12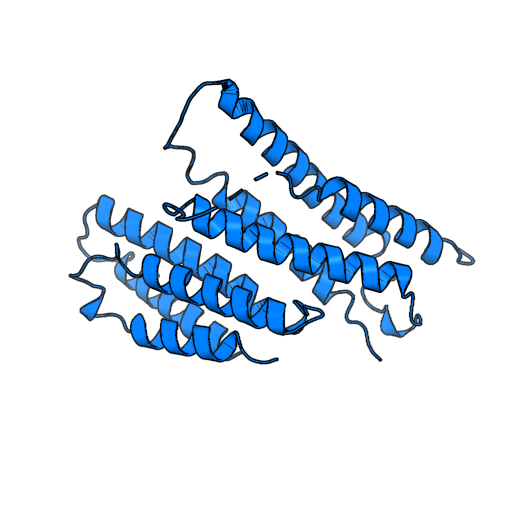1 SER A N 1
ATOM 887 C CA . SER A 1 117 ? -7.09900 -27.52800 -3.71700 1.000 80.30683 121 SER A CA 1
ATOM 888 C C . SER A 1 117 ? -5.69200 -27.16900 -3.27200 1.000 80.14131 121 SER A C 1
ATOM 889 O O . SER A 1 117 ? -5.49100 -26.62500 -2.18400 1.000 78.95538 121 SER A O 1
ATOM 892 N N . LYS A 1 118 ? -4.71500 -27.46100 -4.12900 1.000 80.29050 122 LYS A N 1
ATOM 893 C CA . LYS A 1 118 ? -3.32700 -27.15400 -3.81100 1.000 82.45511 122 LYS A CA 1
ATOM 894 C C . LYS A 1 118 ? -3.07800 -25.65500 -3.80500 1.000 76.89733 122 LYS A C 1
ATOM 895 O O . LYS A 1 118 ? -2.25600 -25.15800 -3.03300 1.000 80.93644 122 LYS A O 1
ATOM 901 N N . TYR A 1 119 ? -3.77500 -24.91600 -4.66400 1.000 79.71271 123 TYR A N 1
ATOM 902 C CA . TYR A 1 119 ? -3.56100 -23.47700 -4.73500 1.000 72.80858 123 TYR A CA 1
ATOM 903 C C . TYR A 1 119 ? -4.10900 -22.78200 -3.49600 1.000 74.78370 123 TYR A C 1
ATOM 904 O O . TYR A 1 119 ? -3.47300 -21.87700 -2.94100 1.000 74.19147 123 TYR A O 1
ATOM 913 N N . MET A 1 120 ? -5.28500 -23.20400 -3.03600 1.000 69.57308 124 MET A N 1
ATOM 914 C CA . MET A 1 120 ? -5.83900 -22.63900 -1.81500 1.000 69.22625 124 MET A CA 1
ATOM 915 C C . MET A 1 120 ? -5.00500 -23.01300 -0.60000 1.000 69.09936 124 MET A C 1
ATOM 916 O O . MET A 1 120 ? -4.81500 -22.18900 0.30100 1.000 72.84725 124 MET A O 1
ATOM 921 N N . ASP A 1 121 ? -4.49200 -24.24300 -0.55900 1.000 75.49725 125 ASP A N 1
ATOM 922 C CA . ASP A 1 121 ? -3.59600 -24.63600 0.51800 1.000 72.56814 125 ASP A CA 1
ATOM 923 C C . ASP A 1 121 ? -2.29500 -23.84900 0.49000 1.000 64.90017 125 ASP A C 1
ATOM 924 O O . ASP A 1 121 ? -1.78000 -23.47600 1.54800 1.000 66.13105 125 ASP A O 1
ATOM 929 N N . CYS A 1 122 ? -1.75800 -23.58500 -0.70000 1.000 63.60160 126 CYS A N 1
ATOM 930 C CA . CYS A 1 122 ? -0.55200 -22.77600 -0.81600 1.000 63.67550 126 CYS A CA 1
ATOM 931 C C . CYS A 1 122 ? -0.80100 -21.36200 -0.31700 1.000 68.60531 126 CYS A C 1
ATOM 932 O O . CYS A 1 122 ? 0.02600 -20.78700 0.39800 1.000 67.05935 126 CYS A O 1
ATOM 935 N N . LEU A 1 123 ? -1.94700 -20.78800 -0.67700 1.000 63.15197 127 LEU A N 1
ATOM 936 C CA . LEU A 1 123 ? -2.28100 -19.45600 -0.19000 1.000 54.69810 127 LEU A CA 1
ATOM 937 C C . LEU A 1 123 ? -2.41200 -19.43700 1.32500 1.000 63.30568 127 LEU A C 1
ATOM 938 O O . LEU A 1 123 ? -1.87200 -18.54500 1.98700 1.000 64.74466 127 LEU A O 1
ATOM 943 N N . GLU A 1 124 ? -3.12800 -20.41100 1.89000 1.000 59.33393 128 GLU A N 1
ATOM 944 C CA . GLU A 1 124 ? -3.28800 -20.47500 3.33800 1.000 65.37960 128 GLU A CA 1
ATOM 945 C C . GLU A 1 124 ? -1.93900 -20.58700 4.03300 1.000 66.13613 128 GLU A C 1
ATOM 946 O O . GLU A 1 124 ? -1.64500 -19.84500 4.97700 1.000 58.32756 128 GLU A O 1
ATOM 952 N N . ASN A 1 125 ? -1.10200 -21.51000 3.56700 1.000 60.41653 129 ASN A N 1
ATOM 953 C CA . ASN A 1 125 ? 0.19100 -21.72400 4.19700 1.000 63.88249 129 ASN A CA 1
ATOM 954 C C . ASN A 1 125 ? 1.06900 -20.48900 4.09200 1.000 62.55064 129 ASN A C 1
ATOM 955 O O . ASN A 1 125 ? 1.72400 -20.10200 5.06500 1.000 66.77623 129 ASN A O 1
ATOM 960 N N . PHE A 1 126 ? 1.09300 -19.85000 2.92700 1.000 59.49388 130 PHE A N 1
ATOM 961 C CA . PHE A 1 126 ? 1.96100 -18.69800 2.74800 1.000 59.20964 130 PHE A CA 1
ATOM 962 C C . PHE A 1 126 ? 1.48800 -17.50400 3.56000 1.000 62.45879 130 PHE A C 1
ATOM 963 O O . PHE A 1 126 ? 2.31200 -16.74500 4.08100 1.000 66.87713 130 PHE A O 1
ATOM 971 N N . LEU A 1 127 ? 0.17500 -17.32300 3.69400 1.000 52.38400 131 LEU A N 1
ATOM 972 C CA . LEU A 1 127 ? -0.32200 -16.26200 4.55900 1.000 58.37692 131 LEU A CA 1
ATOM 973 C C . LEU A 1 127 ? 0.03800 -16.53500 6.01000 1.000 63.45954 131 LEU A C 1
ATOM 974 O O . LEU A 1 127 ? 0.47700 -15.63200 6.73300 1.000 64.40711 131 LEU A O 1
ATOM 979 N N . ASN A 1 128 ? -0.14000 -17.78000 6.45500 1.000 64.69143 132 ASN A N 1
ATOM 980 C CA . ASN A 1 128 ? 0.25300 -18.12800 7.81300 1.000 56.61311 132 ASN A CA 1
ATOM 981 C C . ASN A 1 128 ? 1.73000 -17.85100 8.04000 1.000 63.42347 132 ASN A C 1
ATOM 982 O O . ASN A 1 128 ? 2.11800 -17.34500 9.09500 1.000 61.14375 132 ASN A O 1
ATOM 987 N N . ASP A 1 129 ? 2.56700 -18.16000 7.05100 1.000 65.91166 133 ASP A N 1
ATOM 988 C CA . ASP A 1 129 ? 4.00400 -17.96800 7.21200 1.000 64.79446 133 ASP A CA 1
ATOM 989 C C . ASP A 1 129 ? 4.37000 -16.49300 7.25400 1.000 65.99392 133 ASP A C 1
ATOM 990 O O . ASP A 1 129 ? 5.19300 -16.07600 8.07500 1.000 66.55696 133 ASP A O 1
ATOM 995 N N . VAL A 1 130 ? 3.78400 -15.68800 6.37000 1.000 63.78614 134 VAL A N 1
ATOM 996 C CA . VAL A 1 130 ? 4.05500 -14.25500 6.38900 1.000 64.05004 134 VAL A CA 1
ATOM 997 C C . VAL A 1 130 ? 3.63300 -13.65300 7.72100 1.000 61.19640 134 VAL A C 1
ATOM 998 O O . VAL A 1 130 ? 4.35500 -12.84100 8.31200 1.000 59.56209 134 VAL A O 1
ATOM 1002 N N . LEU A 1 131 ? 2.46900 -14.05900 8.22700 1.000 59.02383 135 LEU A N 1
ATOM 1003 C CA . LEU A 1 131 ? 2.02800 -13.55600 9.52000 1.000 53.93951 135 LEU A CA 1
ATOM 1004 C C . LEU A 1 131 ? 2.96700 -13.99300 10.63300 1.000 62.91214 135 LEU A C 1
ATOM 1005 O O . LEU A 1 131 ? 3.32800 -13.19000 11.49900 1.000 68.49414 135 LEU A O 1
ATOM 1010 N N . MET A 1 132 ? 3.38000 -15.26100 10.62500 1.000 66.65602 136 MET A N 1
ATOM 1011 C CA . MET A 1 132 ? 4.28800 -15.75600 11.65100 1.000 65.81961 136 MET A CA 1
ATOM 1012 C C . MET A 1 132 ? 5.60500 -14.99800 11.64600 1.000 70.72169 136 MET A C 1
ATOM 1013 O O . MET A 1 132 ? 6.15900 -14.70900 12.71000 1.000 78.42989 136 MET A O 1
ATOM 1018 N N . MET A 1 133 ? 6.12000 -14.66700 10.46600 1.000 74.76594 137 MET A N 1
ATOM 1019 C CA . MET A 1 133 ? 7.39100 -13.95900 10.40000 1.000 75.15378 137 MET A CA 1
ATOM 1020 C C . MET A 1 133 ? 7.24100 -12.48900 10.74800 1.000 71.02846 137 MET A C 1
ATOM 1021 O O . MET A 1 133 ? 8.19100 -11.87100 11.23800 1.000 71.48546 137 MET A O 1
ATOM 1026 N N . PHE A 1 134 ? 6.07200 -11.90700 10.50200 1.000 72.64608 138 PHE A N 1
ATOM 1027 C CA . PHE A 1 134 ? 5.85600 -10.53100 10.92500 1.000 68.45896 138 PHE A CA 1
ATOM 1028 C C . PHE A 1 134 ? 5.74300 -10.44300 12.43900 1.000 72.19619 138 PHE A C 1
ATOM 1029 O O . PHE A 1 134 ? 6.42200 -9.63600 13.08200 1.000 80.18237 138 PHE A O 1
ATOM 1037 N N . LEU A 1 135 ? 4.88800 -11.27200 13.03100 1.000 73.84801 139 LEU A N 1
ATOM 1038 C CA . LEU A 1 135 ? 4.69100 -11.22100 14.47000 1.000 78.03223 139 LEU A CA 1
ATOM 1039 C C . LEU A 1 135 ? 5.72300 -12.07700 15.18600 1.000 87.93716 139 LEU A C 1
ATOM 1040 O O . LEU A 1 135 ? 5.38200 -12.85700 16.07900 1.000 99.62831 139 LEU A O 1
ATOM 1045 N N . GLN A 1 136 ? 6.98600 -11.94600 14.79100 1.000 86.31494 140 GLN A N 1
ATOM 1046 C CA . GLN A 1 136 ? 8.09700 -12.52400 15.53100 1.000 87.91666 140 GLN A CA 1
ATOM 1047 C C . GLN A 1 136 ? 9.14100 -11.47600 15.87500 1.000 102.00489 140 GLN A C 1
ATOM 1048 O O . GLN A 1 136 ? 9.60700 -11.39800 17.01500 1.000 113.35434 140 GLN A O 1
ATOM 1054 N N . LYS A 1 137 ? 9.51800 -10.67100 14.88600 1.000 98.15603 141 LYS A N 1
ATOM 1055 C CA . LYS A 1 137 ? 10.70300 -9.83100 14.97400 1.000 106.73264 141 LYS A CA 1
ATOM 1056 C C . LYS A 1 137 ? 10.42600 -8.43400 15.50100 1.000 114.03194 141 LYS A C 1
ATOM 1057 O O . LYS A 1 137 ? 11.35900 -7.62900 15.59000 1.000 109.87803 141 LYS A O 1
ATOM 1063 N N . ASP A 1 138 ? 9.19000 -8.12200 15.87200 1.000 114.31088 142 ASP A N 1
ATOM 1064 C CA . ASP A 1 138 ? 8.86100 -6.74400 16.22100 1.000 126.42164 142 ASP A CA 1
ATOM 1065 C C . ASP A 1 138 ? 9.25900 -6.48700 17.67100 1.000 133.97199 142 ASP A C 1
ATOM 1066 O O . ASP A 1 138 ? 8.48900 -5.95300 18.47100 1.000 133.64912 142 ASP A O 1
ATOM 1071 N N . ARG A 1 139 ? 10.54400 -6.79700 17.88800 1.000 132.09485 143 ARG A N 1
ATOM 1072 C CA . ARG A 1 139 ? 11.36500 -6.50900 19.09000 1.000 131.77584 143 ARG A CA 1
ATOM 1073 C C . ARG A 1 139 ? 12.22300 -5.33200 18.61400 1.000 135.19866 143 ARG A C 1
ATOM 1074 O O . ARG A 1 139 ? 12.48000 -4.40400 19.40600 1.000 129.20519 143 ARG A O 1
ATOM 1082 N N . PHE A 1 140 ? 12.63400 -5.40800 17.33800 1.000 136.03670 144 PHE A N 1
ATOM 1083 C CA . PHE A 1 140 ? 13.29900 -4.33200 16.62200 1.000 136.15510 144 PHE A CA 1
ATOM 1084 C C . PHE A 1 140 ? 12.26300 -3.26900 16.29700 1.000 133.65209 144 PHE A C 1
ATOM 1085 O O . PHE A 1 140 ? 11.69200 -3.26900 15.20200 1.000 132.04112 144 PHE A O 1
ATOM 1093 N N . PHE A 1 141 ? 12.00800 -2.36800 17.23900 1.000 136.99005 145 PHE A N 1
ATOM 1094 C CA . PHE A 1 141 ? 10.93900 -1.40000 17.06600 1.000 139.12751 145 PHE A CA 1
ATOM 1095 C C . PHE A 1 141 ? 11.53300 -0.06900 16.64100 1.000 139.82925 145 PHE A C 1
ATOM 1096 O O . PHE A 1 141 ? 12.67200 0.26000 16.98900 1.000 136.17293 145 PHE A O 1
ATOM 1104 N N . HIS A 1 142 ? 10.75100 0.67800 15.86900 1.000 135.20269 146 HIS A N 1
ATOM 1105 C CA . HIS A 1 142 ? 11.21900 1.85700 15.15600 1.000 137.16371 146 HIS A CA 1
ATOM 1106 C C . HIS A 1 142 ? 10.20600 2.98400 15.27000 1.000 133.89352 146 HIS A C 1
ATOM 1107 O O . HIS A 1 142 ? 9.25700 2.87800 16.05000 1.000 132.90681 146 HIS A O 1
ATOM 1114 N N . SER A 1 143 ? 10.40200 4.05800 14.50400 1.000 134.80344 147 SER A N 1
ATOM 1115 C CA . SER A 1 143 ? 9.58300 5.26000 14.61500 1.000 134.75455 147 SER A CA 1
ATOM 1116 C C . SER A 1 143 ? 8.10100 4.91700 14.62600 1.000 131.60828 147 SER A C 1
ATOM 1117 O O . SER A 1 143 ? 7.65500 4.00300 13.92900 1.000 130.65974 147 SER A O 1
ATOM 1120 N N . ARG A 1 144 ? 7.33600 5.67100 15.41400 1.000 132.97064 148 ARG A N 1
ATOM 1121 C CA . ARG A 1 144 ? 5.94500 5.34000 15.69200 1.000 129.85829 148 ARG A CA 1
ATOM 1122 C C . ARG A 1 144 ? 5.02000 5.39500 14.49200 1.000 126.02994 148 ARG A C 1
ATOM 1123 O O . ARG A 1 144 ? 3.83700 5.06800 14.62200 1.000 120.22384 148 ARG A O 1
ATOM 1131 N N . GLU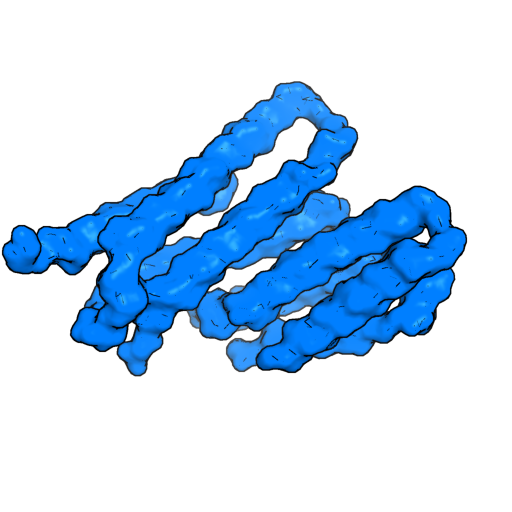 A 1 145 ? 5.52000 5.81000 13.33400 1.000 125.42597 149 GLU A N 1
ATOM 1132 C CA . GLU A 1 145 ? 4.85500 5.51000 12.08000 1.000 123.18263 149 GLU A CA 1
ATOM 1133 C C . GLU A 1 145 ? 4.74600 4.02900 11.75300 1.000 120.81669 149 GLU A C 1
ATOM 1134 O O . GLU A 1 145 ? 4.14600 3.65100 10.73900 1.000 117.95220 149 GLU A O 1
ATOM 1140 N N . GLN A 1 146 ? 5.30100 3.18500 12.62600 1.000 121.33340 150 GLN A N 1
ATOM 1141 C CA . GLN A 1 146 ? 5.23300 1.73900 12.48000 1.000 112.64951 150 GLN A CA 1
ATOM 1142 C C . GLN A 1 146 ? 3.80900 1.21600 12.41400 1.000 110.90363 150 GLN A C 1
ATOM 1143 O O . GLN A 1 146 ? 3.61700 0.04400 12.07500 1.000 107.97991 150 GLN A O 1
ATOM 1149 N N . LEU A 1 147 ? 2.81200 2.04300 12.74200 1.000 109.89692 151 LEU A N 1
ATOM 1150 C CA . LEU A 1 147 ? 1.42600 1.65500 12.52800 1.000 103.16497 151 LEU A CA 1
ATOM 1151 C C . LEU A 1 147 ? 1.16700 1.26200 11.08800 1.000 93.74755 151 LEU A C 1
ATOM 1152 O O . LEU A 1 147 ? 0.22700 0.50600 10.82400 1.000 91.58531 151 LEU A O 1
ATOM 1157 N N . ALA A 1 148 ? 1.96600 1.77600 10.15000 1.000 88.04839 152 ALA A N 1
ATOM 1158 C CA . ALA A 1 148 ? 1.88300 1.29700 8.77700 1.000 93.70847 152 ALA A CA 1
ATOM 1159 C C . ALA A 1 148 ? 1.97600 -0.21700 8.72100 1.000 89.43768 152 ALA A C 1
ATOM 1160 O O . ALA A 1 148 ? 1.11300 -0.87100 8.12200 1.000 91.42527 152 ALA A O 1
ATOM 1162 N N . LYS A 1 149 ? 2.99600 -0.78600 9.36000 1.000 85.49680 153 LYS A N 1
ATOM 1163 C CA . LYS A 1 149 ? 3.08300 -2.23200 9.50200 1.000 85.21788 153 LYS A CA 1
ATOM 1164 C C . LYS A 1 149 ? 1.76600 -2.81200 9.99100 1.000 81.57627 153 LYS A C 1
ATOM 1165 O O . LYS A 1 149 ? 1.24400 -3.76800 9.40900 1.000 77.38554 153 LYS A O 1
ATOM 1171 N N . HIS A 1 150 ? 1.19100 -2.20800 11.02700 1.000 83.13965 154 HIS A N 1
ATOM 1172 C CA . HIS A 1 150 ? -0.03600 -2.73500 11.59800 1.000 78.71115 154 HIS A CA 1
ATOM 1173 C C . HIS A 1 150 ? -1.22700 -2.59900 10.66400 1.000 71.60773 154 HIS A C 1
ATOM 1174 O O . HIS A 1 150 ? -2.15900 -3.40200 10.76600 1.000 77.69456 154 HIS A O 1
ATOM 1181 N N . ARG A 1 151 ? -1.23400 -1.62600 9.75100 1.000 70.82149 155 ARG A N 1
ATOM 1182 C CA . ARG A 1 151 ? -2.23100 -1.70600 8.69400 1.000 75.46917 155 ARG A CA 1
ATOM 1183 C C . ARG A 1 151 ? -1.96900 -2.88500 7.78000 1.000 76.81538 155 ARG A C 1
ATOM 1184 O O . ARG A 1 151 ? -2.89500 -3.65900 7.51200 1.000 81.40500 155 ARG A O 1
ATOM 1192 N N . SER A 1 152 ? -0.71800 -3.05800 7.35000 1.000 79.26120 156 SER A N 1
ATOM 1193 C CA . SER A 1 152 ? -0.33600 -4.21900 6.55900 1.000 75.55030 156 SER A CA 1
ATOM 1194 C C . SER A 1 152 ? -0.83200 -5.50000 7.21100 1.000 68.41257 156 SER A C 1
ATOM 1195 O O . SER A 1 152 ? -1.62100 -6.24900 6.62400 1.000 61.02074 156 SER A O 1
ATOM 1198 N N . ILE A 1 153 ? -0.39500 -5.74000 8.45000 1.000 60.52592 157 ILE A N 1
ATOM 1199 C CA . ILE A 1 153 ? -0.85300 -6.90200 9.20600 1.000 58.53729 157 ILE A CA 1
ATOM 1200 C C . ILE A 1 153 ? -2.36100 -7.02600 9.11700 1.000 59.98192 157 ILE A C 1
ATOM 1201 O O . ILE A 1 153 ? -2.89100 -8.08500 8.75600 1.000 72.10748 157 ILE A O 1
ATOM 1206 N N . LYS A 1 154 ? -3.07200 -5.93300 9.39800 1.000 53.04744 158 LYS A N 1
ATOM 1207 C CA . LYS A 1 154 ? -4.52800 -5.96600 9.35800 1.000 58.35291 158 LYS A CA 1
ATOM 1208 C C . LYS A 1 154 ? -5.01800 -6.51200 8.02900 1.000 57.84736 158 LYS A C 1
ATOM 1209 O O . LYS A 1 154 ? -5.77100 -7.49300 7.98800 1.000 55.82239 158 LYS A O 1
ATOM 1215 N N . GLU A 1 155 ? -4.55700 -5.92000 6.92700 1.000 51.87997 159 GLU A N 1
ATOM 1216 C CA . GLU A 1 155 ? -4.97200 -6.39400 5.61500 1.000 52.72898 159 GLU A CA 1
ATOM 1217 C C . GLU A 1 155 ? -4.69000 -7.87800 5.46500 1.000 58.52014 159 GLU A C 1
ATOM 1218 O O . GLU A 1 155 ? -5.56600 -8.64700 5.05000 1.000 54.56517 159 GLU A O 1
ATOM 1224 N N . LEU A 1 156 ? -3.48900 -8.30700 5.85100 1.000 60.21291 160 LEU A N 1
ATOM 1225 C CA . LEU A 1 156 ? -3.15000 -9.71900 5.75800 1.000 50.22372 160 LEU A CA 1
ATOM 1226 C C . LEU A 1 156 ? -4.13500 -10.55800 6.55300 1.000 53.95251 160 LEU A C 1
ATOM 1227 O O . LEU A 1 156 ? -4.67600 -11.54900 6.04800 1.000 52.31774 160 LEU A O 1
ATOM 1232 N N . LYS A 1 157 ? -4.43100 -10.13300 7.78400 1.000 47.74692 161 LYS A N 1
ATOM 1233 C CA . LYS A 1 157 ? -5.34500 -10.89700 8.62000 1.000 50.94858 161 LYS A CA 1
ATOM 1234 C C . LYS A 1 157 ? -6.72000 -10.99800 7.98800 1.000 53.47727 161 LYS A C 1
ATOM 1235 O O . LYS A 1 157 ? -7.44600 -11.96500 8.23900 1.000 61.84976 161 LYS A O 1
ATOM 1241 N N . ILE A 1 158 ? -7.09700 -10.02100 7.16700 1.000 47.94233 162 ILE A N 1
ATOM 1242 C CA . ILE A 1 158 ? -8.34100 -10.15700 6.42700 1.000 55.14829 162 ILE A CA 1
ATOM 1243 C C . ILE A 1 158 ? -8.16100 -11.14000 5.28600 1.000 58.05944 162 ILE A C 1
ATOM 1244 O O . ILE A 1 158 ? -8.93500 -12.09500 5.14400 1.000 60.14610 162 ILE A O 1
ATOM 1249 N N . VAL A 1 159 ? -7.12000 -10.93800 4.47600 1.000 54.58069 163 VAL A N 1
ATOM 1250 C CA . VAL A 1 159 ? -6.85300 -11.83000 3.35400 1.000 55.05601 163 VAL A CA 1
ATOM 1251 C C . VAL A 1 159 ? -6.84400 -13.27200 3.82800 1.000 59.82591 163 VAL A C 1
ATOM 1252 O O . VAL A 1 159 ? -7.60400 -14.11500 3.33400 1.000 56.92789 163 VAL A O 1
ATOM 1256 N N . GLN A 1 160 ? -6.01000 -13.55700 4.82600 1.000 55.53315 164 GLN A N 1
ATOM 1257 C CA . GLN A 1 160 ? -6.00200 -14.86800 5.45900 1.000 53.04427 164 GLN A CA 1
ATOM 1258 C C . GLN A 1 160 ? -7.41700 -15.34300 5.74900 1.000 57.52160 164 GLN A C 1
ATOM 1259 O O . GLN A 1 160 ? -7.86000 -16.36800 5.21800 1.000 63.46484 164 GLN A O 1
ATOM 1265 N N . LYS A 1 161 ? -8.15900 -14.57900 6.55000 1.000 64.39609 165 LYS A N 1
ATOM 1266 C CA . LYS A 1 161 ? -9.51800 -14.97800 6.89100 1.000 64.42783 165 LYS A CA 1
ATOM 1267 C C . LYS A 1 161 ? -10.34600 -15.21100 5.64100 1.000 58.95810 165 LYS A C 1
ATOM 1268 O O . LYS A 1 161 ? -11.03500 -16.23100 5.52400 1.000 62.39565 165 LYS A O 1
ATOM 1274 N N . LYS A 1 162 ? -10.25600 -14.29700 4.67400 1.000 60.81227 166 LYS A N 1
ATOM 1275 C CA . LYS A 1 162 ? -11.05100 -14.44600 3.46600 1.000 66.77674 166 LYS A CA 1
ATOM 1276 C C . LYS A 1 162 ? -10.73600 -15.75400 2.76000 1.000 64.18973 166 LYS A C 1
ATOM 1277 O O . LYS A 1 162 ? -11.65300 -16.43900 2.29100 1.000 63.20461 166 LYS A O 1
ATOM 1283 N N . ILE A 1 163 ? -9.46200 -16.14500 2.72600 1.000 62.85296 167 ILE A N 1
ATOM 1284 C CA . ILE A 1 163 ? -9.11300 -17.42900 2.13300 1.000 67.08101 167 ILE A CA 1
ATOM 1285 C C . ILE A 1 163 ? -9.88300 -18.54800 2.81600 1.000 67.03518 167 ILE A C 1
ATOM 1286 O O . ILE A 1 163 ? -10.52700 -19.37100 2.15300 1.000 65.94117 167 ILE A O 1
ATOM 1291 N N . ARG A 1 164 ? -9.87300 -18.56700 4.15000 1.000 63.45519 168 ARG A N 1
ATOM 1292 C CA . ARG A 1 164 ? -10.65300 -19.56100 4.87500 1.000 64.69288 168 ARG A CA 1
ATOM 1293 C C . ARG A 1 164 ? -12.10800 -19.51400 4.44500 1.000 70.25272 168 ARG A C 1
ATOM 1294 O O . ARG A 1 164 ? -12.72200 -20.55200 4.17500 1.000 79.31225 168 ARG A O 1
ATOM 1302 N N . PHE A 1 165 ? -12.66700 -18.30600 4.35000 1.000 66.76403 169 PHE A N 1
ATOM 1303 C CA . PHE A 1 165 ? -14.03500 -18.16100 3.87400 1.000 68.26050 169 PHE A CA 1
ATOM 1304 C C . PHE A 1 165 ? -14.20600 -18.85300 2.53400 1.000 74.09342 169 PHE A C 1
ATOM 1305 O O . PHE A 1 165 ? -15.08500 -19.70600 2.36400 1.000 75.10449 169 PHE A O 1
ATOM 1313 N N . LEU A 1 166 ? -13.32400 -18.54100 1.58600 1.000 75.40230 170 LEU A N 1
ATOM 1314 C CA . LEU A 1 166 ? -13.44100 -19.13300 0.26200 1.000 77.83975 170 LEU A CA 1
ATOM 1315 C C . LEU A 1 166 ? -13.26900 -20.64100 0.32300 1.000 80.99014 170 LEU A C 1
ATOM 1316 O O . LEU A 1 166 ? -13.83400 -21.37000 -0.49700 1.000 83.59828 170 LEU A O 1
ATOM 1321 N N . LYS A 1 167 ? -12.51000 -21.13200 1.30200 1.000 78.35319 171 LYS A N 1
ATOM 1322 C CA . LYS A 1 167 ? -12.30800 -22.56900 1.40100 1.000 77.26286 171 LYS A CA 1
ATOM 1323 C C . LYS A 1 167 ? -13.48500 -23.27000 2.05500 1.000 77.45678 171 LYS A C 1
ATOM 1324 O O . LYS A 1 167 ? -13.60000 -24.49300 1.94000 1.000 72.65169 171 LYS A O 1
ATOM 1330 N N . TYR A 1 168 ? -14.36000 -22.53400 2.73400 1.000 73.99012 172 TYR A N 1
ATOM 1331 C CA . TYR A 1 168 ? -15.51700 -23.16900 3.36200 1.000 82.01790 172 TYR A CA 1
ATOM 1332 C C . TYR A 1 168 ? -16.68400 -23.24600 2.38600 1.000 83.03150 172 TYR A C 1
ATOM 1333 O O . TYR A 1 168 ? -17.20700 -24.32800 2.10700 1.000 89.86627 172 TYR A O 1
ATOM 1342 N N . ILE A 1 169 ? -17.09600 -22.09400 1.85500 1.000 85.28557 173 ILE A N 1
ATOM 1343 C CA . ILE A 1 169 ? -18.29800 -22.01700 1.03300 1.000 86.98399 173 IL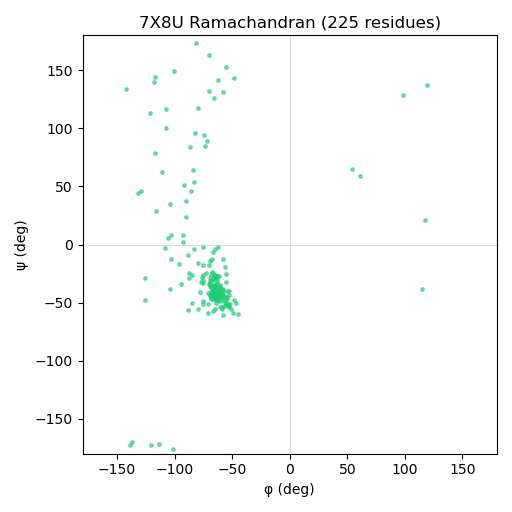E A CA 1
ATOM 1344 C C . ILE A 1 169 ? -18.18600 -22.88600 -0.20200 1.000 87.34675 173 ILE A C 1
ATOM 1345 O O . ILE A 1 169 ? -19.14100 -23.57400 -0.58000 1.000 90.55020 173 ILE A O 1
ATOM 1350 N N . TYR A 1 170 ? -17.03300 -22.87000 -0.85200 1.000 83.77370 174 TYR A N 1
ATOM 1351 C CA . TYR A 1 170 ? -16.83900 -23.59500 -2.09700 1.000 83.11798 174 TYR A CA 1
ATOM 1352 C C . TYR A 1 170 ? -16.02500 -24.86100 -1.87300 1.000 87.24372 174 TYR A C 1
ATOM 1353 O O . TYR A 1 170 ? -15.24600 -25.26700 -2.73300 1.000 90.43286 174 TYR A O 1
ATOM 1362 N N . ALA A 1 171 ? -16.22100 -25.50400 -0.72200 1.000 82.44918 175 ALA A N 1
ATOM 1363 C CA . ALA A 1 171 ? -15.42600 -26.67800 -0.38600 1.000 88.21386 175 ALA A CA 1
ATOM 1364 C C . ALA A 1 171 ? -15.68400 -27.82400 -1.35300 1.000 89.08210 175 ALA A C 1
ATOM 1365 O O . ALA A 1 171 ? -14.74000 -28.41400 -1.88900 1.000 95.22341 175 ALA A O 1
ATOM 1367 N N . THR A 1 172 ? -16.95300 -28.15800 -1.58900 1.000 85.48231 176 THR A N 1
ATOM 1368 C CA . THR A 1 172 ? -17.25800 -29.25400 -2.50000 1.000 92.47255 176 THR A CA 1
ATOM 1369 C C . THR A 1 172 ? -16.86400 -28.91600 -3.92800 1.000 90.25280 176 THR A C 1
ATOM 1370 O O . THR A 1 172 ? -16.51400 -29.81200 -4.70300 1.000 93.30631 176 THR A O 1
ATOM 1374 N N . GLU A 1 173 ? -16.90900 -27.63800 -4.29300 1.000 90.81055 177 GLU A N 1
ATOM 1375 C CA . GLU A 1 173 ? -16.50000 -27.23900 -5.63100 1.000 87.12661 177 GLU A CA 1
ATOM 1376 C C . GLU A 1 173 ? -14.98400 -27.21100 -5.76100 1.000 89.98982 177 GLU A C 1
ATOM 1377 O O . GLU A 1 173 ? -14.44800 -27.49000 -6.83800 1.000 88.88141 177 GLU A O 1
ATOM 1383 N N . ILE A 1 174 ? -14.27800 -26.88200 -4.68000 1.000 92.25569 178 ILE A N 1
ATOM 1384 C CA . ILE A 1 174 ? -12.81900 -26.91700 -4.70900 1.000 91.69724 178 ILE A CA 1
ATOM 1385 C C . ILE A 1 174 ? -12.33200 -28.35800 -4.75400 1.000 93.18519 178 ILE A C 1
ATOM 1386 O O . ILE A 1 174 ? -11.63500 -28.76900 -5.68600 1.000 94.08145 178 ILE A O 1
ATOM 1391 N N . ASN A 1 175 ? -12.69700 -29.14500 -3.74700 1.000 97.66269 179 ASN A N 1
ATOM 1392 C CA . ASN A 1 175 ? -12.37300 -30.56500 -3.73600 1.000 100.10145 179 ASN A CA 1
ATOM 1393 C C . ASN A 1 175 ? -13.28600 -31.28100 -4.71900 1.000 102.90740 179 ASN A C 1
ATOM 1394 O O . ASN A 1 175 ? -14.40400 -31.67300 -4.37400 1.000 109.21929 179 ASN A O 1
ATOM 1399 N N . GLY A 1 176 ? -12.80700 -31.46600 -5.94100 1.000 96.24511 180 GLY A N 1
ATOM 1400 C CA . GLY A 1 176 ? -13.65300 -31.94000 -7.01000 1.000 106.43216 180 GLY A CA 1
ATOM 1401 C C . GLY A 1 176 ? -13.80100 -30.95600 -8.14200 1.000 106.21793 180 GLY A C 1
ATOM 1402 O O . GLY A 1 176 ? -14.76700 -31.04200 -8.90700 1.000 106.16115 180 GLY A O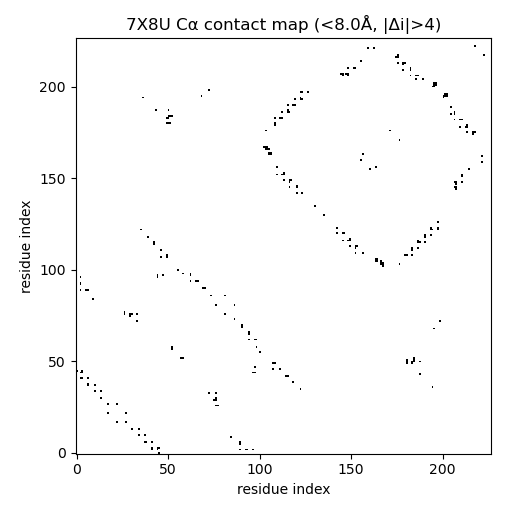 1
ATOM 1403 N N . TYR A 1 177 ? -12.86800 -30.01700 -8.27100 1.000 105.29461 181 TYR A N 1
ATOM 1404 C CA . TYR A 1 177 ? -12.87000 -29.05300 -9.35800 1.000 107.64150 181 TYR A CA 1
ATOM 1405 C C . TYR A 1 177 ? -12.56000 -29.69100 -10.70300 1.000 108.36150 181 TYR A C 1
ATOM 1406 O O . TYR A 1 177 ? -12.79200 -29.06000 -11.73900 1.000 107.36410 181 TYR A O 1
ATOM 1415 N N . VAL A 1 178 ? -12.05900 -30.92700 -10.71400 1.000 108.43452 182 VAL A N 1
ATOM 1416 C CA . VAL A 1 178 ? -11.75400 -31.58900 -11.97300 1.000 118.83967 182 VAL A CA 1
ATOM 1417 C C . VAL A 1 178 ? -13.01800 -31.90600 -12.76000 1.000 120.87098 182 VAL A C 1
ATOM 1418 O O . VAL A 1 178 ? -12.96200 -32.04100 -13.98700 1.000 120.93733 182 VAL A O 1
ATOM 1422 N N . ASP A 1 179 ? -14.16700 -32.01800 -12.09300 1.000 123.97163 183 ASP A N 1
ATOM 1423 C CA . ASP A 1 179 ? -15.41600 -32.18300 -12.82000 1.000 119.44919 183 ASP A CA 1
ATOM 1424 C C . ASP A 1 179 ? -15.78000 -30.94900 -13.63200 1.000 118.85324 183 ASP A C 1
ATOM 1425 O O . ASP A 1 179 ? -16.46300 -31.08200 -14.65100 1.000 129.91172 183 ASP A O 1
ATOM 1430 N N . TYR A 1 180 ? -15.35200 -29.79200 -13.13800 1.000 116.96818 184 TYR A N 1
ATOM 1431 C CA . TYR A 1 180 ? -15.60900 -28.51900 -13.84000 1.000 116.94409 184 TYR A CA 1
ATOM 1432 C C . TYR A 1 180 ? -14.56000 -28.39300 -14.93700 1.000 117.84488 184 TYR A C 1
ATOM 1433 O O . TYR A 1 180 ? -13.62700 -29.19900 -14.99700 1.000 119.74328 184 TYR A O 1
ATOM 1442 N N . GLU A 1 181 ? -14.70000 -27.38200 -15.77100 1.000 115.91354 185 GLU A N 1
ATOM 1443 C CA . GLU A 1 181 ? -13.77800 -27.27100 -16.91300 1.000 116.69331 185 GLU A CA 1
ATOM 1444 C C . GLU A 1 181 ? -12.92300 -26.03100 -16.71700 1.000 114.21057 185 GLU A C 1
ATOM 1445 O O . GLU A 1 181 ? -13.03100 -25.42600 -15.65200 1.000 113.04661 185 GLU A O 1
ATOM 1451 N N . LYS A 1 182 ? -12.14600 -25.65600 -17.72600 1.000 112.15275 186 LYS A N 1
ATOM 1452 C CA . LYS A 1 182 ? -11.19800 -24.53300 -17.56300 1.000 107.45120 186 LYS A CA 1
ATOM 1453 C C . LYS A 1 182 ? -11.92000 -23.21200 -17.35000 1.000 115.26402 186 LYS A C 1
ATOM 1454 O O . LYS A 1 182 ? -12.78900 -22.89200 -18.17000 1.000 120.66311 186 LYS A O 1
ATOM 1460 N N . GLN A 1 183 ? -11.58900 -22.49500 -16.27600 1.000 110.07914 187 GLN A N 1
ATOM 1461 C CA . GLN A 1 183 ? -12.13000 -21.13100 -16.06800 1.000 106.66092 187 GLN A CA 1
ATOM 1462 C C . GLN A 1 183 ? -10.89300 -20.24400 -16.09100 1.000 106.77765 187 GLN A C 1
ATOM 1463 O O . GLN A 1 183 ? -10.43600 -19.85600 -15.02800 1.000 106.73090 187 GLN A O 1
ATOM 1469 N N . GLU A 1 184 ? -10.37600 -19.94600 -17.27100 1.000 105.84919 188 GLU A N 1
ATOM 1470 C CA . GLU A 1 184 ? -9.09300 -19.26300 -17.39900 1.000 109.26786 188 GLU A CA 1
ATOM 1471 C C . GLU A 1 184 ? -9.02800 -17.98500 -16.57700 1.000 103.28571 188 GLU A C 1
ATOM 1472 O O . GLU A 1 184 ? -7.99400 -17.71700 -15.96300 1.000 104.90501 188 GLU A O 1
ATOM 1478 N N . CYS A 1 185 ? -10.10000 -17.19900 -16.52900 1.000 99.95130 189 CYS A N 1
ATOM 1479 C CA . CYS A 1 185 ? -10.11800 -16.06800 -15.61100 1.000 99.88418 189 CYS A CA 1
ATOM 1480 C C . CYS A 1 185 ? -9.80200 -16.46700 -14.17600 1.000 98.70626 189 CYS A C 1
ATOM 1481 O O . CYS A 1 185 ? -8.89600 -15.90600 -13.54500 1.000 95.19635 189 CYS A O 1
ATOM 1484 N N . LEU A 1 186 ? -10.52600 -17.46000 -13.65400 1.000 97.68604 190 LEU A N 1
ATOM 1485 C CA . LEU A 1 186 ? -10.31400 -17.89300 -12.27800 1.000 94.34783 190 LEU A CA 1
ATOM 1486 C C . LEU A 1 186 ? -8.91900 -18.46300 -12.08800 1.000 90.50742 190 LEU A C 1
ATOM 1487 O O . LEU A 1 186 ? -8.22200 -18.10800 -11.13200 1.000 90.39999 190 LEU A O 1
ATOM 1492 N N . GLU A 1 187 ? -8.49700 -19.35300 -12.98100 1.000 88.80301 191 GLU A N 1
ATOM 1493 C CA . GLU A 1 187 ? -7.17700 -19.95000 -12.86700 1.000 87.51869 191 GLU A CA 1
ATOM 1494 C C . GLU A 1 187 ? -6.06100 -18.93100 -13.01800 1.000 86.10837 191 GLU A C 1
ATOM 1495 O O . GLU A 1 187 ? -5.07900 -19.00100 -12.27600 1.000 88.03486 191 GLU A O 1
ATOM 1501 N N . ASN A 1 188 ? -6.18600 -17.98400 -13.94600 1.000 87.34912 192 ASN A N 1
ATOM 1502 C CA . ASN A 1 188 ? -5.16700 -16.95300 -14.08600 1.000 86.61911 192 ASN A CA 1
ATOM 1503 C C . ASN A 1 188 ? -5.09200 -16.06400 -12.85800 1.000 84.92174 192 ASN A C 1
ATOM 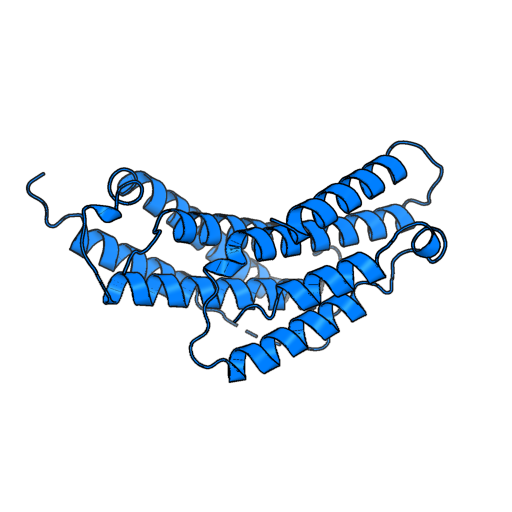1504 O O . ASN A 1 188 ? -3.99200 -15.73000 -12.40700 1.000 78.30735 192 ASN A O 1
ATOM 1509 N N . ARG A 1 189 ? -6.23800 -15.69600 -12.28700 1.000 84.30471 193 ARG A N 1
ATOM 1510 C CA . ARG A 1 189 ? -6.21900 -14.88500 -11.07700 1.000 74.79499 193 ARG A CA 1
ATOM 1511 C C . ARG A 1 189 ? -5.59600 -15.64700 -9.91600 1.000 79.17780 193 ARG A C 1
ATOM 1512 O O . ARG A 1 189 ? -4.79000 -15.09400 -9.15800 1.000 80.05259 193 ARG A O 1
ATOM 1520 N N . ILE A 1 190 ? -5.94300 -16.92600 -9.76900 1.000 77.36302 194 ILE A N 1
ATOM 1521 C CA . ILE A 1 190 ? -5.40400 -17.71600 -8.66700 1.000 75.52170 194 ILE A CA 1
ATOM 1522 C C . ILE A 1 190 ? -3.90000 -17.88900 -8.82400 1.000 75.53615 194 ILE A C 1
ATOM 1523 O O . ILE A 1 190 ? -3.14000 -17.75500 -7.86100 1.000 72.68727 194 ILE A O 1
ATOM 1528 N N . GLN A 1 191 ? -3.44800 -18.18900 -10.04100 1.000 69.40473 195 GLN A N 1
ATOM 1529 C CA . GLN A 1 191 ? -2.02000 -18.36400 -10.26900 1.000 75.02722 195 GLN A CA 1
ATOM 1530 C C . GLN A 1 191 ? -1.25600 -17.07000 -10.04500 1.000 73.26333 195 GLN A C 1
ATOM 1531 O O . GLN A 1 191 ? -0.15800 -17.08500 -9.47400 1.000 68.72711 195 GLN A O 1
ATOM 1537 N N . PHE A 1 192 ? -1.81900 -15.94100 -10.47000 1.000 70.91902 196 PHE A N 1
ATOM 1538 C CA . PHE A 1 192 ? -1.15200 -14.66700 -10.24900 1.000 64.70299 196 PHE A CA 1
ATOM 1539 C C . PHE A 1 192 ? -1.06600 -14.34300 -8.76500 1.000 63.18189 196 PHE A C 1
ATOM 1540 O O . PHE A 1 192 ? -0.02900 -13.87000 -8.28700 1.000 56.38316 196 PHE A O 1
ATOM 1548 N N . MET A 1 193 ? -2.13700 -14.60600 -8.01400 1.000 67.57352 197 MET A N 1
ATOM 1549 C CA . MET A 1 193 ? -2.08200 -14.34200 -6.58100 1.000 67.48582 197 MET A CA 1
ATOM 1550 C C . MET A 1 193 ? -1.09500 -15.26900 -5.89600 1.000 61.23139 197 MET A C 1
ATOM 1551 O O . MET A 1 193 ? -0.37500 -14.85300 -4.98800 1.000 59.61044 197 MET A O 1
ATOM 1556 N N . THR A 1 194 ? -1.03900 -16.52900 -6.32300 1.000 64.73755 198 THR A N 1
ATOM 1557 C CA . THR A 1 194 ? -0.09200 -17.46300 -5.73200 1.000 58.74534 198 THR A CA 1
ATOM 1558 C C . THR A 1 194 ? 1.34200 -17.01400 -5.96800 1.000 54.67389 198 THR A C 1
ATOM 1559 O O . THR A 1 194 ? 2.16100 -17.01300 -5.04300 1.000 60.32016 198 THR A O 1
ATOM 1563 N N . ASN A 1 195 ? 1.66200 -16.61800 -7.19800 1.000 54.75840 199 ASN A N 1
ATOM 1564 C CA . ASN A 1 195 ? 3.00400 -16.12200 -7.47900 1.000 61.73726 199 ASN A CA 1
ATOM 1565 C C . ASN A 1 195 ? 3.31600 -14.85900 -6.68800 1.000 62.99679 199 ASN A C 1
ATOM 1566 O O . ASN A 1 195 ? 4.43100 -14.70800 -6.16600 1.000 64.47613 199 ASN A O 1
ATOM 1571 N N . THR A 1 196 ? 2.34700 -13.95100 -6.58500 1.000 66.47194 200 THR A N 1
ATOM 1572 C CA . THR A 1 196 ? 2.55500 -12.72400 -5.82900 1.000 54.20853 200 THR A CA 1
ATOM 1573 C C . THR A 1 196 ? 2.82600 -13.02800 -4.36400 1.000 60.94106 200 THR A C 1
ATOM 1574 O O . THR A 1 196 ? 3.72100 -12.43900 -3.75200 1.000 58.30740 200 THR A O 1
ATOM 1578 N N . VAL A 1 197 ? 2.07500 -13.96800 -3.79000 1.000 60.88174 201 VAL A N 1
ATOM 1579 C CA . VAL A 1 197 ? 2.24700 -14.30100 -2.38100 1.000 60.42129 201 VAL A CA 1
ATOM 1580 C C . VAL A 1 197 ? 3.58500 -14.98700 -2.16000 1.000 59.66074 201 VAL A C 1
ATOM 1581 O O . VAL A 1 197 ? 4.24300 -14.78300 -1.13700 1.000 65.26910 201 VAL A O 1
ATOM 1585 N N . GLY A 1 198 ? 4.00900 -15.81400 -3.11300 1.000 55.72267 202 GLY A N 1
ATOM 1586 C CA . GLY A 1 198 ? 5.31700 -16.43500 -2.99400 1.000 54.07223 202 GLY A CA 1
ATOM 1587 C C . GLY A 1 198 ? 6.43800 -15.41500 -2.95200 1.000 60.38592 202 GLY A C 1
ATOM 1588 O O . GLY A 1 198 ? 7.27000 -15.41900 -2.03700 1.000 61.68597 202 GLY A O 1
ATOM 1589 N N . GLN A 1 199 ? 6.47700 -14.52200 -3.94300 1.000 54.84076 203 GLN A N 1
ATOM 1590 C CA . GLN A 1 199 ? 7.53200 -13.51300 -3.92800 1.000 57.61813 203 GLN A CA 1
ATOM 1591 C C . GLN A 1 199 ? 7.38800 -12.56900 -2.74100 1.000 62.47680 203 GLN A C 1
ATOM 1592 O O . GLN A 1 199 ? 8.38900 -12.03800 -2.24600 1.000 63.61409 203 GLN A O 1
ATOM 1598 N N . TYR A 1 200 ? 6.17000 -12.39200 -2.23400 1.000 60.17506 204 TYR A N 1
ATOM 1599 C CA . TYR A 1 200 ? 5.97700 -11.57300 -1.04700 1.000 60.42181 204 TYR A CA 1
ATOM 1600 C C . TYR A 1 200 ? 6.58600 -12.23600 0.17800 1.000 60.52959 204 TYR A C 1
ATOM 1601 O O . TYR A 1 200 ? 7.27300 -11.58900 0.97200 1.000 54.93487 204 TYR A O 1
ATOM 1610 N N . CYS A 1 201 ? 6.32300 -13.53000 0.35900 1.000 61.87905 205 CYS A N 1
ATOM 1611 C CA . CYS A 1 201 ? 6.90400 -14.25600 1.48000 1.000 57.90485 205 CYS A CA 1
ATOM 1612 C C . CYS A 1 201 ? 8.41700 -14.23300 1.39700 1.000 56.99953 205 CYS A C 1
ATOM 1613 O O . CYS A 1 201 ? 9.11000 -14.11200 2.41100 1.000 54.75926 205 CYS A O 1
ATOM 1616 N N . LEU A 1 202 ? 8.94900 -14.32900 0.18200 1.000 59.44445 206 LEU A N 1
ATOM 1617 C CA . LEU A 1 202 ? 10.39600 -14.25800 0.01800 1.000 60.03683 206 LEU A CA 1
ATOM 1618 C C . LEU A 1 202 ? 10.93500 -12.89200 0.42400 1.000 64.03284 206 LEU A C 1
ATOM 1619 O O . LEU A 1 202 ? 11.96400 -12.79600 1.10700 1.000 58.49940 206 LEU A O 1
ATOM 1624 N N . ALA A 1 203 ? 10.25500 -11.82200 0.01100 1.000 64.36096 207 ALA A N 1
ATOM 1625 C CA . ALA A 1 203 ? 10.69000 -10.48400 0.39300 1.000 56.98518 207 ALA A CA 1
ATOM 1626 C C . ALA A 1 203 ? 10.61000 -10.28700 1.89900 1.000 60.41194 207 ALA A C 1
ATOM 1627 O O . ALA A 1 203 ? 11.47700 -9.64200 2.49600 1.000 68.28543 207 ALA A O 1
ATOM 1629 N N . VAL A 1 204 ? 9.58400 -10.85200 2.53400 1.000 55.58862 208 VAL A N 1
ATOM 1630 C CA . VAL A 1 204 ? 9.45000 -10.72200 3.98200 1.000 56.01690 208 VAL A CA 1
ATOM 1631 C C . VAL A 1 204 ? 10.55900 -11.48500 4.68300 1.000 61.34857 208 VAL A C 1
ATOM 1632 O O . VAL A 1 204 ? 11.10600 -11.02800 5.69200 1.000 64.33554 208 VAL A O 1
ATOM 1636 N N . LEU A 1 205 ? 10.90300 -12.66500 4.16700 1.000 63.20216 209 LEU A N 1
ATOM 1637 C CA . LEU A 1 205 ? 11.98300 -13.43900 4.76400 1.000 63.33344 209 LEU A CA 1
ATOM 1638 C C . LEU A 1 205 ? 13.30400 -12.70400 4.65400 1.000 64.76017 209 LEU A C 1
ATOM 1639 O O . LEU A 1 205 ? 14.09700 -12.69000 5.60100 1.000 69.64968 209 LEU A O 1
ATOM 1644 N N . ASP A 1 206 ? 13.56300 -12.08900 3.50500 1.000 62.65662 210 ASP A N 1
ATOM 1645 C CA . ASP A 1 206 ? 14.76700 -11.27800 3.39200 1.000 76.01012 210 ASP A CA 1
ATOM 1646 C C . ASP A 1 206 ? 14.72300 -10.10800 4.36600 1.000 75.43454 210 ASP A C 1
ATOM 1647 O O . ASP A 1 206 ? 15.71500 -9.80800 5.03600 1.000 76.39525 210 ASP A O 1
ATOM 1652 N N . TYR A 1 207 ? 13.56200 -9.47200 4.49800 1.000 70.97316 211 TYR A N 1
ATOM 1653 C CA . TYR A 1 207 ? 13.46400 -8.25300 5.29100 1.000 73.41870 211 TYR A CA 1
ATOM 1654 C C . TYR A 1 207 ? 13.68000 -8.52600 6.77400 1.000 75.02449 211 TYR A C 1
ATOM 1655 O O . TYR A 1 207 ? 14.37600 -7.77000 7.45900 1.000 81.74452 211 TYR A O 1
ATOM 1664 N N . VAL A 1 208 ? 13.09000 -9.60100 7.29100 1.000 72.62850 212 VAL A N 1
ATOM 1665 C CA . VAL A 1 208 ? 13.14300 -9.87300 8.72400 1.000 65.76396 212 VAL A CA 1
ATOM 1666 C C . VAL A 1 208 ? 14.51700 -10.40000 9.10900 1.000 69.62514 212 VAL A C 1
ATOM 1667 O O . VAL A 1 208 ? 14.78400 -10.66100 10.28500 1.000 67.8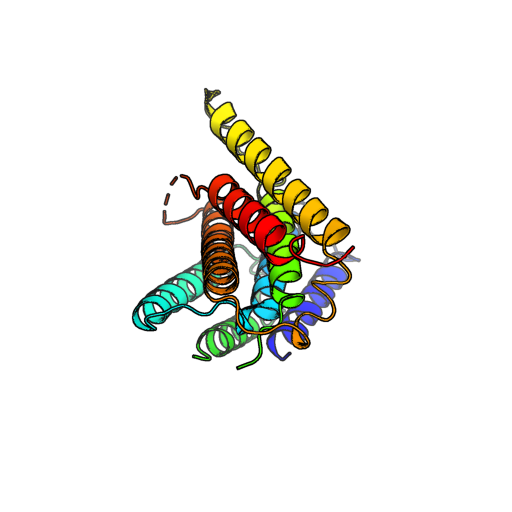2826 212 VAL A O 1
ATOM 1671 N N . THR A 1 209 ? 15.39600 -10.55700 8.12700 1.000 72.83397 213 THR A N 1
ATOM 1672 C CA . THR A 1 209 ? 16.71200 -11.14500 8.32400 1.000 72.72733 213 THR A CA 1
ATOM 1673 C C . THR A 1 209 ? 17.79500 -10.25200 7.74200 1.000 87.79482 213 THR A C 1
ATOM 1674 O O . THR A 1 209 ? 18.70800 -10.72100 7.05900 1.000 95.50688 213 THR A O 1
ATOM 1678 N N . GLU A 1 210 ? 17.71500 -8.94900 8.01500 1.000 89.46269 214 GLU A N 1
ATOM 1679 C CA . GLU A 1 210 ? 18.66000 -7.96400 7.48700 1.000 96.79941 214 GLU A CA 1
ATOM 1680 C C . GLU A 1 210 ? 18.74800 -8.05400 5.96400 1.000 100.46514 214 GLU A C 1
ATOM 1681 O O . GLU A 1 210 ? 19.76900 -8.42500 5.38900 1.000 101.57902 214 GLU A O 1
ATOM 1687 N N . GLY A 1 211 ? 17.64100 -7.73700 5.30800 1.000 99.12158 215 GLY A N 1
ATOM 1688 C CA . GLY A 1 211 ? 17.57600 -7.81700 3.86500 1.000 98.78695 215 GLY A CA 1
ATOM 1689 C C . GLY A 1 211 ? 18.39000 -6.78100 3.12800 1.000 108.85855 215 GLY A C 1
ATOM 1690 O O . GLY A 1 211 ? 18.33600 -5.59100 3.44800 1.000 112.42786 215 GLY A O 1
ATOM 1691 N N . LYS A 1 212 ? 19.16000 -7.23100 2.13900 1.000 112.23679 216 LYS A N 1
ATOM 1692 C CA . LYS A 1 212 ? 19.83500 -6.30200 1.24400 1.000 120.78725 216 LYS A CA 1
ATOM 1693 C C . LYS A 1 212 ? 18.82500 -5.39500 0.55800 1.000 123.57169 216 LYS A C 1
ATOM 1694 O O . LYS A 1 212 ? 19.03100 -4.18300 0.44100 1.000 132.33958 216 LYS A O 1
ATOM 1700 N N . LEU A 1 213 ? 17.72200 -5.97500 0.10500 1.000 122.86280 217 LEU A N 1
ATOM 1701 C CA . LEU A 1 213 ? 16.70700 -5.25400 -0.64300 1.000 120.07948 217 LEU A CA 1
ATOM 1702 C C . LEU A 1 213 ? 15.36200 -5.30600 0.06700 1.000 125.45999 217 LEU A C 1
ATOM 1703 O O . LEU A 1 213 ? 14.60300 -4.34000 0.04600 1.000 132.16164 217 LEU A O 1
ATOM 1708 N N . PRO A 1 223 ? 1.51600 -2.53700 -0.11800 1.000 112.42066 227 PRO A N 1
ATOM 1709 C CA . PRO A 1 223 ? 2.57800 -2.71800 -1.11400 1.000 117.58649 227 PRO A CA 1
ATOM 1710 C C . PRO A 1 223 ? 2.42100 -3.95100 -2.03000 1.000 117.42143 227 PRO A C 1
ATOM 1711 O O . PRO A 1 223 ? 2.75100 -3.83100 -3.20900 1.000 117.83564 227 PRO A O 1
ATOM 1715 N N . PRO A 1 224 ? 1.94900 -5.10100 -1.52400 1.000 106.34983 228 PRO A N 1
ATOM 1716 C CA . PRO A 1 224 ? 1.68900 -6.21700 -2.44300 1.000 90.26647 228 PRO A CA 1
ATOM 1717 C C . PRO A 1 224 ? 0.30300 -6.18500 -3.05600 1.000 82.38652 228 PRO A C 1
ATOM 1718 O O . PRO A 1 224 ? 0.10800 -6.75700 -4.13400 1.000 87.39638 228 PRO A O 1
ATOM 1722 N N . TYR A 1 225 ? -0.66300 -5.55000 -2.39700 1.000 72.85233 229 TYR A N 1
ATOM 1723 C CA . TYR A 1 225 ? -2.03800 -5.45600 -2.88100 1.000 68.08332 229 TYR A CA 1
ATOM 1724 C C . TYR A 1 225 ? -2.66800 -6.84000 -3.02100 1.000 66.33906 229 TYR A C 1
ATOM 1725 O O . TYR A 1 225 ? -3.11000 -7.25100 -4.09200 1.000 66.51842 229 TYR A O 1
ATOM 1734 N N . LEU A 1 226 ? -2.71300 -7.55500 -1.89700 1.000 65.33159 230 LEU A N 1
ATOM 1735 C CA . LEU A 1 226 ? -3.25800 -8.90500 -1.88500 1.000 62.63637 230 LEU A CA 1
ATOM 1736 C C . LEU A 1 226 ? -4.76100 -8.93700 -1.67300 1.000 62.13765 230 LEU A C 1
ATOM 1737 O O . LEU A 1 226 ? -5.42000 -9.87300 -2.14200 1.000 61.45247 230 LEU A O 1
ATOM 1742 N N . LEU A 1 227 ? -5.31400 -7.95200 -0.96900 1.000 60.14714 231 LEU A N 1
ATOM 1743 C CA . LEU A 1 227 ? -6.74900 -7.95100 -0.73200 1.000 56.46028 231 LEU A CA 1
ATOM 1744 C C . LEU A 1 227 ? -7.52100 -7.76300 -2.02500 1.000 51.55986 231 LEU A C 1
ATOM 1745 O O . LEU A 1 227 ? -8.56100 -8.39500 -2.21700 1.000 55.78698 231 LEU A O 1
ATOM 1750 N N . SER A 1 228 ? -7.02600 -6.91400 -2.92400 1.000 52.40204 232 SER A N 1
ATOM 1751 C CA . SER A 1 228 ? -7.66500 -6.75900 -4.22400 1.000 54.49867 232 SER A CA 1
ATOM 1752 C C . SER A 1 228 ? -7.71400 -8.08600 -4.96300 1.000 58.86668 232 SER A C 1
ATOM 1753 O O . SER A 1 228 ? -8.74700 -8.46600 -5.52600 1.000 60.46041 232 SER A O 1
ATOM 1756 N N . LEU A 1 229 ? -6.60100 -8.80900 -4.96100 1.000 65.69051 233 LEU A N 1
ATOM 1757 C CA . LEU A 1 229 ? -6.54300 -10.07700 -5.67300 1.000 60.10176 233 LEU A CA 1
ATOM 1758 C C . LEU A 1 229 ? -7.48000 -11.10300 -5.05800 1.000 59.50526 233 LEU A C 1
ATOM 1759 O O . LEU A 1 229 ? -8.19300 -11.80900 -5.77800 1.000 64.17980 233 LEU A O 1
ATOM 1764 N N . ILE A 1 230 ? -7.50600 -11.19600 -3.73000 1.000 56.72325 234 ILE A N 1
ATOM 1765 C CA . ILE A 1 230 ? -8.37000 -12.19300 -3.10800 1.000 65.91229 234 ILE A CA 1
ATOM 1766 C C . ILE A 1 230 ? -9.83200 -11.82400 -3.30400 1.000 70.13114 234 ILE A C 1
ATOM 1767 O O . ILE A 1 230 ? -10.69100 -12.69900 -3.44100 1.000 77.11549 234 ILE A O 1
ATOM 1772 N N . VAL A 1 231 ? -10.13500 -10.52600 -3.36900 1.000 62.36075 235 VAL A N 1
ATOM 1773 C CA . VAL A 1 231 ? -11.50700 -10.11000 -3.61900 1.000 66.76576 235 VAL A CA 1
ATOM 1774 C C . VAL A 1 231 ? -11.91900 -10.46800 -5.03300 1.000 71.51048 235 VAL A C 1
ATOM 1775 O O . VAL A 1 231 ? -13.02100 -10.97800 -5.25700 1.000 75.47769 235 VAL A O 1
ATOM 1779 N N . LEU A 1 232 ? -11.05300 -10.20600 -6.00900 1.000 63.00144 236 LEU A N 1
ATOM 1780 C CA . LEU A 1 232 ? -11.35100 -10.59200 -7.38100 1.000 71.57862 236 LEU A CA 1
ATOM 1781 C C . LEU A 1 232 ? -11.54300 -12.09500 -7.51600 1.000 78.92549 236 LEU A C 1
ATOM 1782 O O . LEU A 1 232 ? -12.44400 -12.54500 -8.23600 1.000 83.42694 236 LEU A O 1
ATOM 1787 N N . VAL A 1 233 ? -10.72300 -12.87600 -6.81900 1.000 79.23941 237 VAL A N 1
ATOM 1788 C CA . VAL A 1 233 ? -10.91500 -14.31900 -6.81300 1.000 76.65306 237 VAL A CA 1
ATOM 1789 C C . VAL A 1 233 ? -12.25200 -14.69100 -6.19000 1.000 76.48774 237 VAL A C 1
ATOM 1790 O O . VAL A 1 233 ? -12.94900 -15.57600 -6.69400 1.000 79.87997 237 VAL A O 1
ATOM 1794 N N . GLU A 1 234 ? -12.63900 -14.02000 -5.10500 1.000 72.06278 238 GLU A N 1
ATOM 1795 C CA . GLU A 1 234 ? -13.91500 -14.31600 -4.46500 1.000 78.47728 238 GLU A CA 1
ATOM 1796 C C . GLU A 1 234 ? -15.08100 -14.03200 -5.39900 1.000 82.44219 238 GLU A C 1
ATOM 1797 O O . GLU A 1 234 ? -16.02700 -14.82300 -5.48300 1.000 88.40875 238 GLU A O 1
ATOM 1803 N N . LEU A 1 235 ? -15.03300 -12.90600 -6.10700 1.000 83.34605 239 LEU A N 1
ATOM 1804 C CA . LEU A 1 235 ? -16.11700 -12.57000 -7.02300 1.000 83.69546 239 LEU A CA 1
ATOM 1805 C C . LEU A 1 235 ? -16.18000 -13.51900 -8.20800 1.000 90.67322 239 LEU A C 1
ATOM 1806 O O . LEU A 1 235 ? -17.27600 -13.93400 -8.60300 1.000 91.25576 239 LEU A O 1
ATOM 1811 N N . GLU A 1 236 ? -15.03500 -13.86700 -8.79300 1.000 90.97176 240 GLU A N 1
ATOM 1812 C CA . GLU A 1 236 ? -15.04300 -14.86600 -9.85500 1.000 96.52155 240 GLU A CA 1
ATOM 1813 C C . GLU A 1 236 ? -15.60200 -16.19300 -9.35600 1.000 95.37943 240 GLU A C 1
ATOM 1814 O O . GLU A 1 236 ? -16.34700 -16.87300 -10.07200 1.000 93.70376 240 GLU A O 1
ATOM 1820 N N . MET A 1 237 ? -15.26900 -16.57200 -8.12200 1.000 95.63143 241 MET A N 1
ATOM 1821 C CA . MET A 1 237 ? -15.78800 -17.82000 -7.57800 1.000 92.78200 241 MET A CA 1
ATOM 1822 C C . MET A 1 237 ? -17.29300 -17.75300 -7.38700 1.000 93.36873 241 MET A C 1
ATOM 1823 O O . MET A 1 237 ? -18.00200 -18.72300 -7.66900 1.000 97.25485 241 MET A O 1
ATOM 1828 N N . LYS A 1 238 ? -17.79900 -16.62400 -6.89400 1.000 94.35191 242 LYS A N 1
ATOM 1829 C CA . LYS A 1 238 ? -19.24300 -16.47500 -6.76900 1.000 103.34920 242 LYS A CA 1
ATOM 1830 C C . LYS A 1 238 ? -19.92200 -16.56300 -8.12400 1.000 103.77635 242 LYS A C 1
ATOM 1831 O O . LYS A 1 238 ? -20.96200 -17.21600 -8.25700 1.000 106.92177 242 LYS A O 1
ATOM 1837 N N . LYS A 1 239 ? -19.34000 -15.92900 -9.13900 1.000 106.08944 243 LYS A N 1
ATOM 1838 C CA . LYS A 1 239 ? -19.92900 -15.95600 -10.47200 1.000 105.17025 243 LYS A CA 1
ATOM 1839 C C . LYS A 1 239 ? -19.97900 -17.37300 -11.02600 1.000 101.88289 243 LYS A C 1
ATOM 1840 O O . LYS A 1 239 ? -21.00100 -17.80100 -11.57400 1.000 108.53146 243 LYS A O 1
ATOM 1846 N N . ILE A 1 240 ? -18.88900 -18.12300 -10.88400 1.000 105.55929 244 ILE A N 1
ATOM 1847 C CA . ILE A 1 240 ? -18.80400 -19.42600 -11.53400 1.000 104.39328 244 ILE A CA 1
ATOM 1848 C C . ILE A 1 240 ? -19.43900 -20.55600 -10.72700 1.000 103.59297 244 ILE A C 1
ATOM 1849 O O . ILE A 1 240 ? -19.89300 -21.54600 -11.31800 1.000 99.54465 244 ILE A O 1
ATOM 1854 N N . PHE A 1 241 ? -19.51600 -20.43200 -9.40500 1.000 105.53500 245 PHE A N 1
ATOM 1855 C CA . PHE A 1 241 ? -20.00500 -21.51400 -8.56600 1.000 104.43156 245 PHE A CA 1
ATOM 1856 C C . PHE A 1 241 ? -21.43000 -21.32200 -8.07800 1.000 111.54588 245 PHE A C 1
ATOM 1857 O O . PHE A 1 241 ? -22.01900 -22.27500 -7.56000 1.000 119.59495 245 PHE A O 1
ATOM 1865 N N . HIS A 1 242 ? -21.99800 -20.12700 -8.21800 1.000 116.04431 246 HIS A N 1
ATOM 1866 C CA . HIS A 1 242 ? -23.39800 -19.89900 -7.89000 1.000 122.27887 246 HIS A CA 1
ATOM 1867 C C . HIS A 1 242 ? -24.26900 -19.82700 -9.13700 1.000 126.82926 246 HIS A C 1
ATOM 1868 O O . HIS A 1 242 ? -25.45400 -19.49800 -9.04700 1.000 131.47598 246 HIS A O 1
ATOM 1875 N N . GLY A 1 243 ? -23.70200 -20.13800 -10.29900 1.000 130.42171 247 GLY A N 1
ATOM 1876 C CA . GLY A 1 243 ? -24.47000 -20.25800 -11.52000 1.000 136.85875 247 GLY A CA 1
ATOM 1877 C C . GLY A 1 243 ? -24.96400 -21.67500 -11.71700 1.000 144.42049 247 GLY A C 1
ATOM 1878 O O . GLY A 1 243 ? -25.00100 -22.18700 -12.84000 1.000 145.82131 247 GLY A O 1
ATOM 1879 N N . GLU A 1 244 ? -25.34000 -22.31700 -10.61600 1.000 144.97702 248 GLU A N 1
ATOM 1880 C CA . GLU A 1 244 ? -25.83000 -23.68400 -10.61200 1.000 149.18177 248 GLU A CA 1
ATOM 1881 C C . GLU A 1 244 ? -27.35200 -23.70000 -10.49500 1.000 148.01020 248 GLU A C 1
ATOM 1882 O O . GLU A 1 244 ? -28.01800 -22.66200 -10.49800 1.000 145.97171 248 GLU A O 1
ATOM 1888 N N . VAL A 1 245 ? -27.90900 -24.90700 -10.39300 1.000 151.20738 249 VAL A N 1
ATOM 1889 C CA . VAL A 1 245 ? -29.34800 -25.06400 -10.22100 1.000 150.18103 249 VAL A CA 1
ATOM 1890 C C . VAL A 1 245 ? -29.75400 -25.04000 -8.75100 1.000 147.86864 249 VAL A C 1
ATOM 1891 O O . VAL A 1 245 ? -30.95500 -24.99200 -8.44900 1.000 144.62582 249 VAL A O 1
ATOM 1895 N N . LYS A 1 246 ? -28.79000 -25.07100 -7.83400 1.000 150.12997 250 LYS A N 1
ATOM 1896 C CA . LYS A 1 246 ? -29.05700 -25.09500 -6.39800 1.000 142.70097 250 LYS A CA 1
ATOM 1897 C C . LYS A 1 246 ? -29.98700 -23.97100 -5.95400 1.000 138.10868 250 LYS A C 1
ATOM 1898 O O . LYS A 1 246 ? -30.96600 -24.21200 -5.25000 1.000 138.82282 250 LYS A O 1
#

B-factor: mean 92.12, std 23.93, range [41.89, 151.21]

Foldseek 3Di:
DVLLVVLVVVVVVLVVPVVDDDDDPVLVVLVVLLNLVSVLVNLCLVQVVLLDDDDCVVVVVVLVLLLVLLVLSLPPNDPVCSVVDDSVVSSVVSSVSSVPDQDDLLVSLLVSLLSLLVSLLVLLVPQCVPPDDPVCCVVVVVSVLSVVLNVLSVVVCPPCVVCNVPVRVPGDPPQLRVLSSVLSNLSSVVSSVSSLVSSVHPHPSPNNVSSVSNVVVCCVVVVVDPD

Radius of gyration: 19.41 Å; Cα contacts (8 Å, |Δi|>4): 150; chains: 1; bounding box: 60×40×46 Å

Solvent-accessible surface area: 13639 Å² total; per-residue (Å²): 107,142,3,56,88,33,0,63,80,14,15,74,96,0,123,167,40,70,66,59,66,141,39,90,164,98,26,29,66,95,1,76,20,7,15,1,2,0,84,0,0,74,6,5,8,88,11,23,93,8,12,82,32,150,69,114,105,105,18,80,124,46,19,102,38,2,17,68,4,0,129,44,13,30,47,97,8,20,133,132,10,65,90,113,16,78,11,145,125,1,36,64,79,0,51,131,56,3,81,76,119,208,116,34,73,2,35,53,12,0,56,1,0,44,42,0,1,72,13,1,16,60,0,26,101,72,51,71,180,155,175,97,81,211,143,44,104,66,38,85,178,32,6,126,49,3,106,74,1,35,128,48,0,120,89,0,57,173,75,7,36,112,22,9,102,36,11,108,129,79,126,126,38,93,56,0,23,90,75,0,33,118,2,0,32,15,2,1,103,34,0,18,59,7,0,5,162,21,1,123,28,135,157,150,27,160,0,48,63,30,0,49,75,0,32,92,9,0,114,141,41,4,90,70,83,158,214

Nearest PDB structures (foldseek):
  7x8u-assembly1_A  TM=1.004E+00  e=3.459E-30  Solanum lycopersicum
  7d3s-assembly1_R  TM=2.653E-01  e=7.350E+00  Homo sapiens

Sequence (227 aa):
SMAENEIEEMLEHLRRIKSGGDLDWLDILRIEELEMVLRVFRTFTKYNDVLLPDSLVELTKRAKLIGEILHRLFGRIPHKCKTNLNLERLESHLLEFFQGNNNFDLSKYMDCLENFLNDVLMMFLQKDRFFHSREQLAKHRSIKELKIVQKKIRFLKYIYATEINGYVDYEKQECLENRIQFMTNTVGQYCLAVLDYVTEGKLPPYLLSLIVLVELEMKKIFHGEVK

Organism: Solanum lycopersicum (NCBI:txid4081)

Secondary structure (DSSP, 8-state):
-HHHHHHHHHHHHHHHHHSSS---HHHHHHHHHHHHHHHHHHHHHHTGGG---SSHHHHHHHHHHHHHHHHHHTTSS-HHHHTTS-HHHHHHHHHHHTT------HHHHHHHHHHHHHHHHHHHHHHTTS---GGGHHHHHHHHHHHHHHHHHHHHHHHTHHHHTTGGGS---HHHHHHHHHHHHHHHHHHHHHHHHTTT------HHHHHHHHHHHHHHHHSSS--